Protein AF-0000000073470281 (afdb_homodimer)

Solvent-accessible surface area (backbone atoms only — not comparable to full-atom values): 17652 Å² total; per-residue (Å²): 130,76,74,75,61,78,44,56,31,72,48,72,36,90,49,52,33,36,18,47,31,40,22,52,39,79,65,26,53,35,31,32,40,37,20,23,60,54,25,39,38,30,29,41,46,46,78,63,64,91,74,65,83,62,77,70,44,44,69,46,79,77,50,68,44,82,32,98,43,34,35,39,25,57,23,59,38,52,75,24,24,74,82,46,92,76,28,30,44,35,35,39,34,26,18,69,81,14,36,28,31,40,36,36,31,45,86,66,88,52,69,48,77,41,80,71,46,76,51,98,36,52,48,38,22,36,23,30,53,16,67,73,40,46,26,42,33,37,11,20,70,81,21,34,31,45,19,37,18,63,68,55,98,54,91,59,73,39,43,45,33,35,37,35,23,62,90,54,68,72,75,81,123,129,75,74,75,61,77,45,56,31,73,47,73,35,91,48,52,35,38,18,46,30,40,22,52,39,80,65,26,54,37,30,33,39,36,20,23,60,54,25,38,38,31,28,41,44,47,76,61,64,86,74,66,82,63,78,69,44,43,70,46,79,76,50,68,45,81,33,95,43,33,38,40,24,58,24,58,39,53,76,24,24,72,81,45,92,76,29,29,44,35,35,38,35,25,20,69,80,14,35,28,31,39,38,35,32,45,86,65,88,53,68,48,79,41,81,71,46,76,51,98,34,51,47,39,22,36,24,31,47,18,68,73,40,47,27,42,33,34,10,19,71,80,22,34,28,45,20,35,18,64,70,58,97,55,90,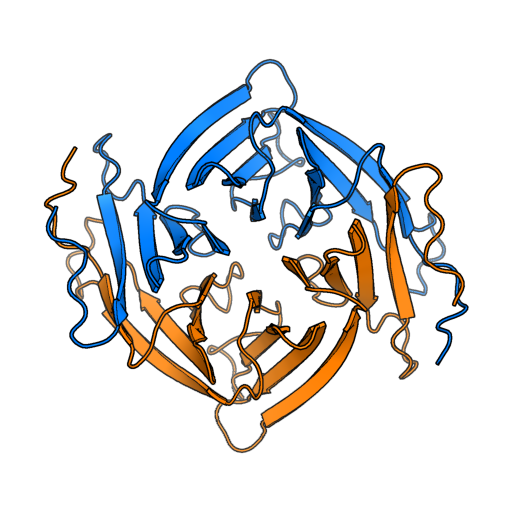58,74,39,45,43,33,34,36,35,23,62,90,54,70,73,77,80,121

InterPro domains:
  IPR001680 WD40 repeat [PF00400] (62-101)
  IPR001680 WD40 repeat [PF00400] (113-143)
  IPR015943 WD40/YVTN repeat-like-containing domain superfamily [G3DSA:2.130.10.10] (7-146)
  IPR036322 WD40-repeat-containing domain superfamily [SSF50978] (14-142)
  IPR037626 Nucleoporin Nup37 [PTHR22806] (6-144)

Sequence (346 aa):
MEVNVAPAVAIKVRSQVQCVEFSPFEWSQGLLAVGLPTSVAVFTVKLKEEGNGSSGDEYEQVWEWHASSQPVSIAWSPSSTLRAAPACLQVAVASADHKVRQISSDLGESNVVQEILSHTDFVNSVTYNGDSGSLVASAGDDLTAQGVGQLLADTDFKVPLNITRNGGSLPPRMEVNVAPAVAIKVRSQVQCVEFSPFEWSQGLLAVGLPTSVAVFTVKLKEEGNGSSGDEYEQVWEWHASSQPVSIAWSPSSTLRAAPACLQVAVASADHKVRQISSDLGESNVVQEILSHTDFVNSVTYNGDSGSLVASAGDDLTAQGVGQLLADTDFKVPLNITRNGGSLPPR

Organism: Scylla paramamosain (NCBI:txid85552)

Nearest PDB structures (foldseek):
  7r5j-assembly1_S0  TM=8.743E-01  e=5.646E-10  Homo sapiens
  7vop-assembly1_N  TM=8.127E-01  e=2.842E-08  Xenopus laevis
  5a9q-assembly1_2  TM=7.853E-01  e=4.125E-06  Homo sapiens
  7peq-assembly1_AK  TM=7.625E-01  e=3.519E-06  Homo sapiens
  6lk8-assembly1_F  TM=5.020E-01  e=1.189E-05  Xenopus laevis

Foldseek 3Di:
DPPPDPDQDDDDDPADWQDKDAAPEPQRHQWMWTWGQFKIWIKRWDDDDPDDPDDGTDMDTQDMGTHPFTFNEKEWALQAHVPDVQGKGWMWTFGQQQWIWIWMDSSDDDIDIGTQDGDPAGWNYWYAPPNHSQKIKTAGPVGKIWIWGPPDPDPDTDTPDIGDPDVDDPPDD/DPPPDPDQDDDDDDADWQDKDAAPEPQRHQWMWTWGQFKIWIKRWDDDDPDDPDDGTDMDTQDMGTHPFTFNEKEWALQAHVPDVQGKGWMWTFGQQQWIWIWMDSSDDDIDIGTQDGDPAGWNYWYADPNHSQKIKTAGPVRKIWIWGPDDPDPDTDTPDIGDPDVDDPPDD

Radius of gyration: 19.12 Å; Cα contacts (8 Å, |Δi|>4): 1022; chains: 2; bounding box: 50×54×49 Å

pLDDT: mean 81.05, std 17.49, range [28.86, 97.5]

Structure (mmCIF, N/CA/C/O backbone):
data_AF-0000000073470281-model_v1
#
loop_
_entity.id
_entity.type
_entity.pdbx_description
1 polymer 'Uncharacterized protein'
#
loop_
_atom_site.group_PDB
_atom_site.id
_atom_site.type_symbol
_atom_site.label_atom_id
_atom_site.label_alt_id
_atom_site.label_comp_id
_atom_site.label_asym_id
_atom_site.label_entity_id
_atom_site.label_seq_id
_atom_site.pdbx_PDB_ins_code
_atom_site.Cartn_x
_atom_site.Cartn_y
_atom_site.Cartn_z
_atom_site.occupancy
_atom_site.B_iso_or_equiv
_atom_site.auth_seq_id
_atom_site.auth_comp_id
_atom_site.auth_asym_id
_atom_site.auth_atom_id
_atom_site.pdbx_PDB_model_num
ATOM 1 N N . MET A 1 1 ? -24.609 11.906 0.125 1 28.95 1 MET A N 1
ATOM 2 C CA . MET A 1 1 ? -24.703 12.422 1.487 1 28.95 1 MET A CA 1
ATOM 3 C C . MET A 1 1 ? -23.531 13.328 1.817 1 28.95 1 MET A C 1
ATOM 5 O O . MET A 1 1 ? -22.375 12.984 1.55 1 28.95 1 MET A O 1
ATOM 9 N N . GLU A 1 2 ? -23.703 14.531 1.891 1 35.94 2 GLU A N 1
ATOM 10 C CA . GLU A 1 2 ? -22.766 15.617 2.145 1 35.94 2 GLU A CA 1
ATOM 11 C C . GLU A 1 2 ? -21.984 15.383 3.439 1 35.94 2 GLU A C 1
ATOM 13 O O . GLU A 1 2 ? -22.594 15.25 4.512 1 35.94 2 GLU A O 1
ATOM 18 N N . VAL A 1 3 ? -21.109 14.484 3.533 1 40.25 3 VAL A N 1
ATOM 19 C CA . VAL A 1 3 ? -20.438 14.367 4.828 1 40.25 3 VAL A CA 1
ATOM 20 C C . VAL A 1 3 ? -19.969 15.75 5.285 1 40.25 3 VAL A C 1
ATOM 22 O O . VAL A 1 3 ? -19.047 16.328 4.695 1 40.25 3 VAL A O 1
ATOM 25 N N . ASN A 1 4 ? -20.906 16.641 5.562 1 43.53 4 ASN A N 1
ATOM 26 C CA . ASN A 1 4 ? -20.734 18 6.098 1 43.53 4 ASN A CA 1
ATOM 27 C C . ASN A 1 4 ? -19.812 18 7.309 1 43.53 4 ASN A C 1
ATOM 29 O O . ASN A 1 4 ? -19.781 18.969 8.07 1 43.53 4 ASN A O 1
ATOM 33 N N . VAL A 1 5 ? -19.453 16.969 7.879 1 51.22 5 VAL A N 1
ATOM 34 C CA . VAL A 1 5 ? -18.719 17.094 9.141 1 51.22 5 VAL A CA 1
ATOM 35 C C . VAL A 1 5 ? -17.25 17.375 8.867 1 51.22 5 VAL A C 1
ATOM 37 O O . VAL A 1 5 ? -16.656 16.781 7.961 1 51.22 5 VAL A O 1
ATOM 40 N N . ALA A 1 6 ? -16.781 18.578 9.312 1 59.16 6 ALA A N 1
ATOM 41 C CA . ALA A 1 6 ? -15.359 18.906 9.258 1 59.16 6 ALA A CA 1
ATOM 42 C C . ALA A 1 6 ? -14.5 17.688 9.562 1 59.16 6 ALA A C 1
ATOM 44 O O . ALA A 1 6 ? -14.828 16.891 10.453 1 59.16 6 ALA A O 1
ATOM 45 N N . PRO A 1 7 ? -13.57 17.469 8.633 1 68.12 7 PRO A N 1
ATOM 46 C CA . PRO A 1 7 ? -12.695 16.328 8.922 1 68.12 7 PRO A CA 1
ATOM 47 C C . PRO A 1 7 ? -11.977 16.453 10.258 1 68.12 7 PRO A C 1
ATOM 49 O O . PRO A 1 7 ? -11.742 17.578 10.727 1 68.12 7 PRO A O 1
ATOM 52 N N . ALA A 1 8 ? -11.773 15.414 10.891 1 71.44 8 ALA A N 1
ATOM 53 C CA . ALA A 1 8 ? -11.055 15.43 12.156 1 71.44 8 ALA A CA 1
ATOM 54 C C . ALA A 1 8 ? -9.633 15.961 11.977 1 71.44 8 ALA A C 1
ATOM 56 O O . ALA A 1 8 ? -9.133 16.719 12.812 1 71.44 8 ALA A O 1
ATOM 57 N N . VAL A 1 9 ? -8.992 15.625 10.938 1 79.38 9 VAL A N 1
ATOM 58 C CA . VAL A 1 9 ? -7.645 16.078 10.617 1 79.38 9 VAL A CA 1
ATOM 59 C C . VAL A 1 9 ? -7.598 16.578 9.172 1 79.38 9 VAL A C 1
ATOM 61 O O . VAL A 1 9 ? -7.98 15.852 8.25 1 79.38 9 VAL A O 1
ATOM 64 N N . ALA A 1 10 ? -7.199 17.781 9.086 1 84.06 10 ALA A N 1
ATOM 65 C CA . ALA A 1 10 ? -7.02 18.375 7.77 1 84.06 10 ALA A CA 1
ATOM 66 C C . ALA A 1 10 ? -5.562 18.781 7.543 1 84.06 10 ALA A C 1
ATOM 68 O O . ALA A 1 10 ? -5.102 19.797 8.062 1 84.06 10 ALA A O 1
ATOM 69 N N . ILE A 1 11 ? -4.891 18.031 6.785 1 87.56 11 ILE A N 1
ATOM 70 C CA . ILE A 1 11 ? -3.486 18.297 6.492 1 87.56 11 ILE A CA 1
ATOM 71 C C . ILE A 1 11 ? -3.381 19.172 5.242 1 87.56 11 ILE A C 1
ATOM 73 O O . ILE A 1 11 ? -3.984 18.859 4.211 1 87.56 11 ILE A O 1
ATOM 77 N N . LYS A 1 12 ? -2.631 20.219 5.355 1 87.44 12 LYS A N 1
ATOM 78 C CA . LYS A 1 12 ? -2.389 21.109 4.227 1 87.44 12 LYS A CA 1
ATOM 79 C C . LYS A 1 12 ? -0.973 20.938 3.684 1 87.44 12 LYS A C 1
ATOM 81 O O . LYS A 1 12 ? -0.001 21 4.438 1 87.44 12 LYS A O 1
ATOM 86 N N . VAL A 1 13 ? -0.984 20.672 2.381 1 88.88 13 VAL A N 1
ATOM 87 C CA . VAL A 1 13 ? 0.31 20.516 1.726 1 88.88 13 VAL A CA 1
ATOM 88 C C . VAL A 1 13 ? 0.477 21.578 0.649 1 88.88 13 VAL A C 1
ATOM 90 O O . VAL A 1 13 ? -0.492 22.25 0.265 1 88.88 13 VAL A O 1
ATOM 93 N N . ARG A 1 14 ? 1.718 21.812 0.169 1 84.75 14 ARG A N 1
ATOM 94 C CA . ARG A 1 14 ? 2.049 22.922 -0.72 1 84.75 14 ARG A CA 1
ATOM 95 C C . ARG A 1 14 ? 1.732 22.578 -2.17 1 84.75 14 ARG A C 1
ATOM 97 O O . ARG A 1 14 ? 1.652 23.469 -3.023 1 84.75 14 ARG A O 1
ATOM 104 N N . SER A 1 15 ? 1.631 21.297 -2.467 1 87.75 15 SER A N 1
ATOM 105 C CA . SER A 1 15 ? 1.423 20.875 -3.846 1 87.75 15 SER A CA 1
ATOM 106 C C . SER A 1 15 ? 0.38 19.766 -3.932 1 87.75 15 SER A C 1
ATOM 108 O O . SER A 1 15 ? -0.24 19.406 -2.926 1 87.75 15 SER A O 1
ATOM 110 N N . GLN A 1 16 ? 0.03 19.391 -5.211 1 87.75 16 GLN A N 1
ATOM 111 C CA . GLN A 1 16 ? -0.973 18.359 -5.457 1 87.75 16 GLN A CA 1
ATOM 112 C C . GLN A 1 16 ? -0.549 17.031 -4.855 1 87.75 16 GLN A C 1
ATOM 114 O O . GLN A 1 16 ? 0.613 16.625 -4.965 1 87.75 16 GLN A O 1
ATOM 119 N N . VAL A 1 17 ? -1.498 16.375 -4.23 1 92.12 17 VAL A N 1
ATOM 120 C CA . VAL A 1 17 ? -1.248 15.062 -3.639 1 92.12 17 VAL A CA 1
ATOM 121 C C . VAL A 1 17 ? -1.329 13.984 -4.715 1 92.12 17 VAL A C 1
ATOM 123 O O . VAL A 1 17 ? -2.334 13.883 -5.422 1 92.12 17 VAL A O 1
ATOM 126 N N . GLN A 1 18 ? -0.269 13.203 -4.863 1 93.44 18 GLN A N 1
ATOM 127 C CA . GLN A 1 18 ?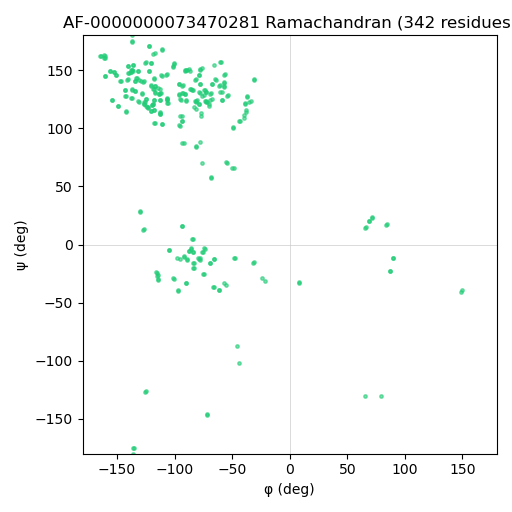 -0.217 12.172 -5.891 1 93.44 18 GLN A CA 1
ATOM 128 C C . GLN A 1 18 ? -0.604 10.812 -5.316 1 93.44 18 GLN A C 1
ATOM 130 O O . GLN A 1 18 ? -1.285 10.023 -5.973 1 93.44 18 GLN A O 1
ATOM 135 N N . CYS A 1 19 ? -0.199 10.516 -4.172 1 94.94 19 CYS A N 1
ATOM 136 C CA . CYS A 1 19 ? -0.486 9.258 -3.48 1 94.94 19 CYS A CA 1
ATOM 137 C C . CYS A 1 19 ? -0.248 9.398 -1.981 1 94.94 19 CYS A C 1
ATOM 139 O O . CYS A 1 19 ? 0.382 10.359 -1.536 1 94.94 19 CYS A O 1
ATOM 141 N N . VAL A 1 20 ? -0.829 8.5 -1.162 1 95.06 20 VAL A N 1
ATOM 142 C CA . VAL A 1 20 ? -0.676 8.508 0.289 1 95.06 20 VAL A CA 1
ATOM 143 C C . VAL A 1 20 ? -0.486 7.078 0.797 1 95.06 20 VAL A C 1
ATOM 145 O O . VAL A 1 20 ? -0.984 6.129 0.191 1 95.06 20 VAL A O 1
ATOM 148 N N . GLU A 1 21 ? 0.248 6.945 1.838 1 96 21 GLU A N 1
ATOM 149 C CA . GLU A 1 21 ? 0.455 5.641 2.465 1 96 21 GLU A CA 1
ATOM 150 C C . GLU A 1 21 ? 0.674 5.781 3.969 1 96 21 GLU A C 1
ATOM 152 O O . GLU A 1 21 ? 1.616 6.445 4.406 1 96 21 GLU A O 1
ATOM 157 N N . PHE A 1 22 ? -0.229 5.148 4.754 1 94.5 22 PHE A N 1
ATOM 158 C CA . PHE A 1 22 ? -0.011 5.02 6.188 1 94.5 22 PHE A CA 1
ATOM 159 C C . PHE A 1 22 ? 0.914 3.848 6.492 1 94.5 22 PHE A C 1
ATOM 161 O O . PHE A 1 22 ? 0.811 2.791 5.867 1 94.5 22 PHE A O 1
ATOM 168 N N . SER A 1 23 ? 1.745 4.07 7.453 1 94.12 23 SER A N 1
ATOM 169 C CA . SER A 1 23 ? 2.531 2.922 7.887 1 94.12 23 SER A CA 1
ATOM 170 C C . SER A 1 23 ? 1.655 1.885 8.578 1 94.12 23 SER A C 1
ATOM 172 O O . SER A 1 23 ? 0.894 2.217 9.492 1 94.12 23 SER A O 1
ATOM 174 N N . PRO A 1 24 ? 1.745 0.644 8.195 1 90.75 24 PRO A N 1
ATOM 175 C CA . PRO A 1 24 ? 0.934 -0.406 8.812 1 90.75 24 PRO A CA 1
ATOM 176 C C . PRO A 1 24 ? 1.598 -1.015 10.047 1 90.75 24 PRO A C 1
ATOM 178 O O . PRO A 1 24 ? 0.997 -1.853 10.727 1 90.75 24 PRO A O 1
ATOM 181 N N . PHE A 1 25 ? 2.738 -0.636 10.289 1 88.56 25 PHE A N 1
ATOM 182 C CA . PHE A 1 25 ? 3.512 -1.319 11.32 1 88.56 25 PHE A CA 1
ATOM 183 C C . PHE A 1 25 ? 3.281 -0.681 12.68 1 88.56 25 PHE A C 1
ATOM 185 O O . PHE A 1 25 ? 3.141 0.539 12.789 1 88.56 25 PHE A O 1
ATOM 192 N N . GLU A 1 26 ? 3.379 -1.488 13.695 1 82.62 26 GLU A N 1
ATOM 193 C CA . GLU A 1 26 ? 3.094 -1.064 15.062 1 82.62 26 GLU A CA 1
ATOM 194 C C . GLU A 1 26 ? 4.105 -0.029 15.539 1 82.62 26 GLU A C 1
ATOM 196 O O . GLU A 1 26 ? 3.744 0.934 16.219 1 82.62 26 GLU A O 1
ATOM 201 N N . TRP A 1 27 ? 5.281 -0.166 15.172 1 85.88 27 TRP A N 1
ATOM 202 C CA . TRP A 1 27 ? 6.336 0.698 15.695 1 85.88 27 TRP A CA 1
ATOM 203 C C . TRP A 1 27 ? 6.438 1.984 14.883 1 85.88 27 TRP A C 1
ATOM 205 O O . TRP A 1 27 ? 7.254 2.857 15.188 1 85.88 27 TRP A O 1
ATOM 215 N N . SER A 1 28 ? 5.695 2.117 13.875 1 88.88 28 SER A N 1
ATOM 216 C CA . SER A 1 28 ? 5.641 3.35 13.094 1 88.88 28 SER A CA 1
ATOM 217 C C . SER A 1 28 ? 4.199 3.809 12.891 1 88.88 28 SER A C 1
ATOM 219 O O . SER A 1 28 ? 3.891 4.465 11.891 1 88.88 28 SER A O 1
ATOM 221 N N . GLN A 1 29 ? 3.426 3.418 13.875 1 84.56 29 GLN A N 1
ATOM 222 C CA . GLN A 1 29 ? 2.018 3.789 13.789 1 84.56 29 GLN A CA 1
ATOM 223 C C . GLN A 1 29 ? 1.854 5.305 13.68 1 84.56 29 GLN A C 1
ATOM 225 O O . GLN A 1 29 ? 2.559 6.059 14.352 1 84.56 29 GLN A O 1
ATOM 230 N N . GLY A 1 30 ? 0.905 5.695 12.828 1 87.62 30 GLY A N 1
ATOM 231 C CA . GLY A 1 30 ? 0.594 7.113 12.711 1 87.62 30 GLY A CA 1
ATOM 232 C C . GLY A 1 30 ? 1.428 7.824 11.664 1 87.62 30 GLY A C 1
ATOM 233 O O . GLY A 1 30 ? 1.201 9 11.375 1 87.62 30 GLY A O 1
ATOM 234 N N . LEU A 1 31 ? 2.453 7.137 11.188 1 93.56 31 LEU A N 1
ATOM 235 C CA . LEU A 1 31 ? 3.24 7.738 10.125 1 93.56 31 LEU A CA 1
ATOM 236 C C . LEU A 1 31 ? 2.48 7.703 8.797 1 93.56 31 LEU A C 1
ATOM 238 O O . LEU A 1 31 ? 1.915 6.672 8.43 1 93.56 31 LEU A O 1
ATOM 242 N N . LEU A 1 32 ? 2.457 8.789 8.133 1 94.81 32 LEU A N 1
ATOM 243 C CA . LEU A 1 32 ? 1.807 8.969 6.836 1 94.81 32 LEU A CA 1
ATOM 244 C C . LEU A 1 32 ? 2.779 9.539 5.812 1 94.81 32 LEU A C 1
ATOM 246 O O . LEU A 1 32 ? 3.391 10.586 6.051 1 94.81 32 LEU A O 1
ATOM 250 N N . ALA A 1 33 ? 2.977 8.828 4.762 1 96.81 33 ALA A N 1
ATOM 251 C CA . ALA A 1 33 ? 3.762 9.344 3.641 1 96.81 33 ALA A CA 1
ATOM 252 C C . ALA A 1 33 ? 2.855 9.93 2.561 1 96.81 33 ALA A C 1
ATOM 254 O O . ALA A 1 33 ? 1.885 9.289 2.143 1 96.81 33 ALA A O 1
ATOM 255 N N . VAL A 1 34 ? 3.137 11.102 2.158 1 96.25 34 VAL A N 1
ATOM 256 C CA . VAL A 1 34 ? 2.379 11.797 1.123 1 96.25 34 VAL A CA 1
ATOM 257 C C . VAL A 1 34 ? 3.281 12.086 -0.075 1 96.25 34 VAL A C 1
ATOM 259 O O . VAL A 1 34 ? 4.281 12.797 0.049 1 96.25 34 VAL A O 1
ATOM 262 N N . GLY A 1 35 ? 2.92 11.461 -1.175 1 96.44 35 GLY A N 1
ATOM 263 C CA . GLY A 1 35 ? 3.639 11.742 -2.408 1 96.44 35 GLY A CA 1
ATOM 264 C C . GLY A 1 35 ? 3.209 13.039 -3.066 1 96.44 35 GLY A C 1
ATOM 265 O O . GLY A 1 35 ? 2.037 13.211 -3.406 1 96.44 35 GLY A O 1
ATOM 266 N N . LEU A 1 36 ? 4.129 13.891 -3.215 1 95 36 LEU A N 1
ATOM 267 C CA . LEU A 1 36 ? 3.949 15.156 -3.924 1 95 36 LEU A CA 1
ATOM 268 C C . LEU A 1 36 ? 4.723 15.156 -5.238 1 95 36 LEU A C 1
ATOM 270 O O . LEU A 1 36 ? 5.492 14.227 -5.512 1 95 36 LEU A O 1
ATOM 274 N N . PRO A 1 37 ? 4.445 16.125 -6.094 1 93.69 37 PRO A N 1
ATOM 275 C CA . PRO A 1 37 ? 5.086 16.109 -7.41 1 93.69 37 PRO A CA 1
ATOM 276 C C . PRO A 1 37 ? 6.609 16.062 -7.328 1 93.69 37 PRO A C 1
ATOM 278 O O . PRO A 1 37 ? 7.262 15.414 -8.148 1 93.69 37 PRO A O 1
ATOM 281 N N . THR A 1 38 ? 7.176 16.734 -6.289 1 94.44 38 THR A N 1
ATOM 282 C CA . THR A 1 38 ? 8.633 16.828 -6.254 1 94.44 38 THR A CA 1
ATOM 283 C C . THR A 1 38 ? 9.18 16.344 -4.922 1 94.44 38 THR A C 1
ATOM 285 O O . THR A 1 38 ? 10.344 16.594 -4.59 1 94.44 38 THR A O 1
ATOM 288 N N . SER A 1 39 ? 8.391 15.688 -4.133 1 96.06 39 SER A N 1
ATOM 289 C CA . SER A 1 39 ? 8.875 15.258 -2.826 1 96.06 39 SER A CA 1
ATOM 290 C C . SER A 1 39 ? 7.965 14.203 -2.209 1 96.06 39 SER A C 1
ATOM 292 O O . SER A 1 39 ? 6.867 13.953 -2.715 1 96.06 39 SER A O 1
ATOM 294 N N . VAL A 1 40 ? 8.445 13.57 -1.316 1 96.94 40 VAL A N 1
ATOM 295 C CA . VAL A 1 40 ? 7.68 12.727 -0.403 1 96.94 40 VAL A CA 1
ATOM 296 C C . VAL A 1 40 ? 7.719 13.32 1.003 1 96.94 40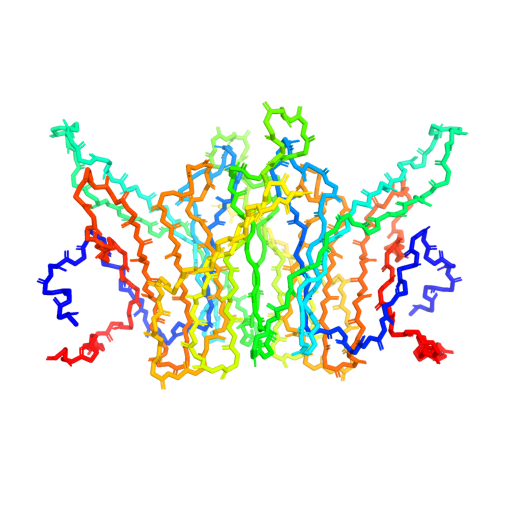 VAL A C 1
ATOM 298 O O . VAL A 1 40 ? 8.773 13.336 1.648 1 96.94 40 VAL A O 1
ATOM 301 N N . ALA A 1 41 ? 6.59 13.781 1.445 1 96.88 41 ALA A N 1
ATOM 302 C CA . ALA A 1 41 ? 6.477 14.359 2.781 1 96.88 41 ALA A CA 1
ATOM 303 C C . ALA A 1 41 ? 5.969 13.32 3.785 1 96.88 41 ALA A C 1
ATOM 305 O O . ALA A 1 41 ? 5.074 12.531 3.477 1 96.88 41 ALA A O 1
ATOM 306 N N . VAL A 1 42 ? 6.551 13.32 4.941 1 96.69 42 VAL A N 1
ATOM 307 C CA . VAL A 1 42 ? 6.18 12.375 5.988 1 96.69 42 VAL A CA 1
ATOM 308 C C . VAL A 1 42 ? 5.543 13.125 7.156 1 96.69 42 VAL A C 1
ATOM 310 O O . VAL A 1 42 ? 6.102 14.109 7.648 1 96.69 42 VAL A O 1
ATOM 313 N N . PHE A 1 43 ? 4.391 12.625 7.543 1 95.44 43 PHE A N 1
ATOM 314 C CA . PHE A 1 43 ? 3.658 13.219 8.656 1 95.44 43 PHE A CA 1
ATOM 315 C C . PHE A 1 43 ? 3.42 12.195 9.758 1 95.44 43 PHE A C 1
ATOM 317 O O . PHE A 1 43 ? 3.338 10.992 9.492 1 95.44 43 PHE A O 1
ATOM 324 N N . THR A 1 44 ? 3.355 12.609 10.992 1 92.75 44 THR A N 1
ATOM 325 C CA . THR A 1 44 ? 2.713 11.867 12.07 1 92.75 44 THR A CA 1
ATOM 326 C C . THR A 1 44 ? 1.269 12.32 12.258 1 92.75 44 THR A C 1
ATOM 328 O O . THR A 1 44 ? 0.989 13.523 12.273 1 92.75 44 THR A O 1
ATOM 331 N N . VAL A 1 45 ? 0.388 11.367 12.188 1 89.44 45 VAL A N 1
ATOM 332 C CA . VAL A 1 45 ? -1.03 11.672 12.336 1 89.44 45 VAL A CA 1
ATOM 333 C C . VAL A 1 45 ? -1.59 10.961 13.562 1 89.44 45 VAL A C 1
ATOM 335 O O . VAL A 1 45 ? -1.403 9.75 13.719 1 89.44 45 VAL A O 1
ATOM 338 N N . LYS A 1 46 ? -2.158 11.633 14.43 1 82 46 LYS A N 1
ATOM 339 C CA . LYS A 1 46 ? -2.854 11.094 15.594 1 82 46 LYS A CA 1
ATOM 340 C C . LYS A 1 46 ? -4.359 11.312 15.477 1 82 46 LYS A C 1
ATOM 342 O O . LYS A 1 46 ? -4.832 12.445 15.461 1 82 46 LYS A O 1
ATOM 347 N N . LEU A 1 47 ? -5.023 10.219 15.148 1 74.56 47 LEU A N 1
ATOM 348 C CA . LEU A 1 47 ? -6.477 10.289 15.055 1 74.56 47 LEU A CA 1
ATOM 349 C C . LEU A 1 47 ? -7.129 9.883 16.375 1 74.56 47 LEU A C 1
ATOM 351 O O . LEU A 1 47 ? -6.754 8.867 16.953 1 74.56 47 LEU A O 1
ATOM 355 N N . LYS A 1 48 ? -7.613 10.75 17.047 1 61.69 48 LYS A N 1
ATOM 356 C CA . LYS A 1 48 ? -8.203 10.469 18.359 1 61.69 48 LYS A CA 1
ATOM 357 C C . LYS A 1 48 ? -9.5 9.672 18.219 1 61.69 48 LYS A C 1
ATOM 359 O O . LYS A 1 48 ? -10.281 9.906 17.297 1 61.69 48 LYS A O 1
ATOM 364 N N . GLU A 1 49 ? -9.57 8.484 18.766 1 54.94 49 GLU A N 1
ATOM 365 C CA . GLU A 1 49 ? -10.844 7.789 18.922 1 54.94 49 GLU A CA 1
ATOM 366 C C . GLU A 1 49 ? -11.82 8.594 19.766 1 54.94 49 GLU A C 1
ATOM 368 O O . GLU A 1 49 ? -11.406 9.336 20.656 1 54.94 49 GLU A O 1
ATOM 373 N N . GLU A 1 50 ? -13.047 8.773 19.328 1 48.56 50 GLU A N 1
ATOM 374 C CA . GLU A 1 50 ? -14.125 9.367 20.109 1 48.56 50 GLU A CA 1
ATOM 375 C C . GLU A 1 50 ? -14.164 8.82 21.531 1 48.56 50 GLU A C 1
ATOM 377 O O . GLU A 1 50 ? -14.055 7.609 21.734 1 48.56 50 GLU A O 1
ATOM 382 N N . GLY A 1 51 ? -13.742 9.586 22.594 1 49.69 51 GLY A N 1
ATOM 383 C CA . GLY A 1 51 ? -13.961 9.453 24.031 1 49.69 51 GLY A CA 1
ATOM 384 C C . GLY A 1 51 ? -12.797 9.977 24.859 1 49.69 51 GLY A C 1
ATOM 385 O O . GLY A 1 51 ? -12.883 10.031 26.094 1 49.69 51 GLY A O 1
ATOM 386 N N . ASN A 1 52 ? -11.688 9.656 24.344 1 49.09 52 ASN A N 1
ATOM 387 C CA . ASN A 1 52 ? -10.719 10.047 25.359 1 49.09 52 ASN A CA 1
ATOM 388 C C . ASN A 1 52 ? -10.391 11.531 25.297 1 49.09 52 ASN A C 1
ATOM 390 O O . ASN A 1 52 ? -10.055 12.047 24.234 1 49.09 52 ASN A O 1
ATOM 394 N N . GLY A 1 53 ? -11.242 12.359 25.938 1 45.09 53 GLY A N 1
ATOM 395 C CA . GLY A 1 53 ? -11.148 13.758 26.328 1 45.09 53 GLY A CA 1
ATOM 396 C C . GLY A 1 53 ? -9.93 14.461 25.781 1 45.09 53 GLY A C 1
ATOM 397 O O . GLY A 1 53 ? -9.711 15.641 26.047 1 45.09 53 GLY A O 1
ATOM 398 N N . SER A 1 54 ? -8.938 13.758 25.656 1 50.03 54 SER A N 1
ATOM 399 C CA . SER A 1 54 ? -7.723 14.562 25.547 1 50.03 54 SER A CA 1
ATOM 400 C C . SER A 1 54 ? -7.656 15.273 24.188 1 50.03 54 SER A C 1
ATOM 402 O O . SER A 1 54 ? -8.484 15.023 23.312 1 50.03 54 SER A O 1
ATOM 404 N N . SER A 1 55 ? -6.316 15.461 23.609 1 53.28 55 SER A N 1
ATOM 405 C CA . SER A 1 55 ? -5.789 16.406 22.625 1 53.28 55 SER A CA 1
ATOM 406 C C . SER A 1 55 ? -6.301 16.078 21.219 1 53.28 55 SER A C 1
ATOM 408 O O . SER A 1 55 ? -6.621 14.922 20.922 1 53.28 55 SER A O 1
ATOM 410 N N . GLY A 1 56 ? -6.992 17.047 20.531 1 59.28 56 GLY A N 1
ATOM 411 C CA . GLY A 1 56 ? -7.539 17.141 19.188 1 59.28 56 GLY A CA 1
ATOM 412 C C . GLY A 1 56 ? -6.738 16.359 18.172 1 59.28 56 GLY A C 1
ATOM 413 O O . GLY A 1 56 ? -5.613 15.93 18.438 1 59.28 56 GLY A O 1
ATOM 414 N N . ASP A 1 57 ? -7.379 15.766 17.25 1 67.19 57 ASP A N 1
ATOM 415 C CA . ASP A 1 57 ? -6.699 15.242 16.062 1 67.19 57 ASP A CA 1
ATOM 416 C C . ASP A 1 57 ? -5.586 16.188 15.609 1 67.19 57 ASP A C 1
ATOM 418 O O . ASP A 1 57 ? -5.773 17.406 15.586 1 67.19 57 ASP A O 1
ATOM 422 N N . GLU A 1 58 ? -4.414 15.625 15.742 1 83.56 58 GLU A N 1
ATOM 423 C CA . GLU A 1 58 ? -3.268 16.438 15.359 1 83.56 58 GLU A CA 1
ATOM 424 C C . GLU A 1 58 ? -2.402 15.727 14.32 1 83.56 58 GLU A C 1
ATOM 426 O O . GLU A 1 58 ? -2.529 14.516 14.133 1 83.56 58 GLU A O 1
ATOM 431 N N . TYR A 1 59 ? -1.704 16.562 13.633 1 89.94 59 TYR A N 1
ATOM 432 C CA . TYR A 1 59 ? -0.689 16.062 12.711 1 89.94 59 TYR A CA 1
ATOM 433 C C . TYR A 1 59 ? 0.558 16.938 12.742 1 89.94 59 TYR A C 1
ATOM 435 O O . TYR A 1 59 ? 0.493 18.109 13.133 1 89.94 59 TYR A O 1
ATOM 443 N N . GLU A 1 60 ? 1.698 16.375 12.414 1 93.06 60 GLU A N 1
ATOM 444 C CA . GLU A 1 60 ? 2.98 17.062 12.32 1 93.06 60 GLU A CA 1
ATOM 445 C C . GLU A 1 60 ? 3.824 16.516 11.172 1 93.06 60 GLU A C 1
ATOM 447 O O . GLU A 1 60 ? 3.91 15.297 10.992 1 93.06 60 GLU A O 1
ATOM 452 N N . GLN A 1 61 ? 4.371 17.469 10.383 1 94.56 61 GLN A N 1
ATOM 453 C CA . GLN A 1 61 ? 5.316 17.016 9.375 1 94.56 61 GLN A CA 1
ATOM 454 C C . GLN A 1 61 ? 6.684 16.719 9.984 1 94.56 61 GLN A C 1
ATOM 456 O O . GLN A 1 61 ? 7.281 17.594 10.617 1 94.56 61 GLN A O 1
ATOM 461 N N . VAL A 1 62 ? 7.273 15.602 9.734 1 94.38 62 VAL A N 1
ATOM 462 C CA . VAL A 1 62 ? 8.477 15.211 10.453 1 94.38 62 VAL A CA 1
ATOM 463 C C . VAL A 1 62 ? 9.656 15.141 9.484 1 94.38 62 VAL A C 1
ATOM 465 O O . VAL A 1 62 ? 10.812 15.242 9.891 1 94.38 62 VAL A O 1
ATOM 468 N N . TRP A 1 63 ? 9.352 14.938 8.211 1 94.88 63 TRP A N 1
ATOM 469 C CA . TRP A 1 63 ? 10.43 14.773 7.246 1 94.88 63 TRP A CA 1
ATOM 470 C C . TRP A 1 63 ? 9.93 15.016 5.824 1 94.88 63 TRP A C 1
ATOM 472 O O . TRP A 1 63 ? 8.719 15.008 5.578 1 94.88 63 TRP A O 1
ATOM 482 N N . GLU A 1 64 ? 10.805 15.234 4.957 1 95.62 64 GLU A N 1
ATOM 483 C CA . GLU A 1 64 ? 10.492 15.336 3.537 1 95.62 64 GLU A CA 1
ATOM 484 C C . GLU A 1 64 ? 11.703 14.984 2.674 1 95.62 64 GLU A C 1
ATOM 486 O O . GLU A 1 64 ? 12.781 15.539 2.863 1 95.62 64 GLU A O 1
ATOM 491 N N . TRP A 1 65 ? 11.539 14.023 1.786 1 95.38 65 TRP A N 1
ATOM 492 C CA . TRP A 1 65 ? 12.547 13.719 0.78 1 95.38 65 TRP A CA 1
ATOM 493 C C . TRP A 1 65 ? 12.273 14.469 -0.516 1 95.38 65 TRP A C 1
ATOM 495 O O . TRP A 1 65 ? 11.125 14.547 -0.966 1 95.38 65 TRP A O 1
ATOM 505 N N . HIS A 1 66 ? 13.305 14.969 -1.012 1 93.5 66 HIS A N 1
ATOM 506 C CA . HIS A 1 66 ? 13.172 15.445 -2.383 1 93.5 66 HIS A CA 1
ATOM 507 C C . HIS A 1 66 ? 13.141 14.289 -3.371 1 93.5 66 HIS A C 1
ATOM 509 O O . HIS A 1 66 ? 13.898 13.328 -3.229 1 93.5 66 HIS A O 1
ATOM 515 N N . ALA A 1 67 ? 12.156 14.305 -4.215 1 91.44 67 ALA A N 1
ATOM 516 C CA . ALA A 1 67 ? 12.031 13.289 -5.258 1 91.44 67 ALA A CA 1
ATOM 517 C C . ALA A 1 67 ? 12.234 13.898 -6.641 1 91.44 67 ALA A C 1
ATOM 519 O O . ALA A 1 67 ? 11.625 14.914 -6.977 1 91.44 67 ALA A O 1
ATOM 520 N N . SER A 1 68 ? 13.078 13.32 -7.469 1 89.62 68 SER A N 1
ATOM 521 C CA . SER A 1 68 ? 13.375 13.836 -8.805 1 89.62 68 SER A CA 1
ATOM 522 C C . SER A 1 68 ? 12.227 13.555 -9.766 1 89.62 68 SER A C 1
ATOM 524 O O . SER A 1 68 ? 12.133 14.188 -10.82 1 89.62 68 SER A O 1
ATOM 526 N N . SER A 1 69 ? 11.516 12.617 -9.508 1 95 69 SER A N 1
ATOM 527 C CA . SER A 1 69 ? 10.359 12.234 -10.312 1 95 69 SER A CA 1
ATOM 528 C C . SER A 1 69 ? 9.133 12.008 -9.445 1 95 69 SER A C 1
ATOM 530 O O . SER A 1 69 ? 9.25 11.609 -8.289 1 95 69 SER A O 1
ATOM 532 N N . GLN A 1 70 ? 7.953 12.281 -10.039 1 95.25 70 GLN A N 1
ATOM 533 C CA . GLN A 1 70 ? 6.684 12.219 -9.32 1 95.25 70 GLN A CA 1
ATOM 534 C C . GLN A 1 70 ? 6.441 10.828 -8.75 1 95.25 70 GLN A C 1
ATOM 536 O O . GLN A 1 70 ? 6.473 9.836 -9.484 1 95.25 70 GLN A O 1
ATOM 541 N N . PRO A 1 71 ? 6.211 10.742 -7.434 1 96.12 71 PRO A N 1
ATOM 542 C CA . PRO A 1 71 ? 5.855 9.445 -6.863 1 96.12 71 PRO A CA 1
ATOM 543 C C . PRO A 1 71 ? 4.488 8.945 -7.328 1 96.12 71 PRO A C 1
ATOM 545 O O . PRO A 1 71 ? 3.551 9.742 -7.453 1 96.12 71 PRO A O 1
ATOM 548 N N . VAL A 1 72 ? 4.398 7.684 -7.629 1 94.69 72 VAL A N 1
ATOM 549 C CA . VAL A 1 72 ? 3.127 7.113 -8.062 1 94.69 72 VAL A CA 1
ATOM 550 C C . VAL A 1 72 ? 2.639 6.094 -7.035 1 94.69 72 VAL A C 1
ATOM 552 O O . VAL A 1 72 ? 1.438 5.836 -6.934 1 94.69 72 VAL A O 1
ATOM 555 N N . SER A 1 73 ? 3.498 5.512 -6.328 1 96.06 73 SER A N 1
ATOM 556 C CA . SER A 1 73 ? 3.197 4.559 -5.262 1 96.06 73 SER A CA 1
ATOM 557 C C . SER A 1 73 ? 4.273 4.582 -4.184 1 96.06 73 SER A C 1
ATOM 559 O O . SER A 1 73 ? 5.457 4.773 -4.48 1 96.06 73 SER A O 1
ATOM 561 N N . ILE A 1 74 ? 3.871 4.367 -2.91 1 97.5 74 ILE A N 1
ATOM 562 C CA . ILE A 1 74 ? 4.781 4.379 -1.771 1 97.5 74 ILE A CA 1
ATOM 563 C C . ILE A 1 74 ? 4.496 3.178 -0.87 1 97.5 74 ILE A C 1
ATOM 565 O O . ILE A 1 74 ? 3.338 2.805 -0.673 1 97.5 74 ILE A O 1
ATOM 569 N N . ALA A 1 75 ? 5.465 2.574 -0.357 1 96.25 75 ALA A N 1
ATOM 570 C CA . ALA A 1 75 ? 5.328 1.517 0.641 1 96.25 75 ALA A CA 1
ATOM 571 C C . ALA A 1 75 ? 6.305 1.724 1.796 1 96.25 75 ALA A C 1
ATOM 573 O O . ALA A 1 75 ? 7.496 1.955 1.576 1 96.25 75 ALA A O 1
ATOM 574 N N . TRP A 1 76 ? 5.844 1.635 3.012 1 95.88 76 TRP A N 1
ATOM 575 C CA . TRP A 1 76 ? 6.691 1.762 4.191 1 95.88 76 TRP A CA 1
ATOM 576 C C . TRP A 1 76 ? 7.473 0.476 4.441 1 95.88 76 TRP A C 1
ATOM 578 O O . TRP A 1 76 ? 6.926 -0.623 4.32 1 95.88 76 TRP A O 1
ATOM 588 N N . SER A 1 77 ? 8.68 0.698 4.773 1 93.75 77 SER A N 1
ATOM 589 C CA . SER A 1 77 ? 9.484 -0.424 5.242 1 93.75 77 SER A CA 1
ATOM 590 C C . SER A 1 77 ? 9.164 -0.762 6.695 1 93.75 77 SER A C 1
ATOM 592 O O . SER A 1 77 ? 8.93 0.133 7.512 1 93.75 77 SER A O 1
ATOM 594 N N . PRO A 1 78 ? 9.234 -2.051 7.012 1 90.94 78 PRO A N 1
ATOM 595 C CA . PRO A 1 78 ? 9.016 -2.43 8.406 1 90.94 78 PRO A CA 1
ATOM 596 C C . PRO A 1 78 ? 10.102 -1.91 9.344 1 90.94 78 PRO A C 1
ATOM 598 O O . PRO A 1 78 ? 9.93 -1.928 10.562 1 90.94 78 PRO A O 1
ATOM 601 N N . SER A 1 79 ? 11.133 -1.453 8.812 1 89.25 79 SER A N 1
ATOM 602 C CA . SER A 1 79 ? 12.234 -0.963 9.633 1 89.25 79 SER A CA 1
ATOM 603 C C . SER A 1 79 ? 12 0.476 10.07 1 89.25 79 SER A C 1
ATOM 605 O O . SER A 1 79 ? 12.766 1.018 10.875 1 89.25 79 SER A O 1
ATOM 607 N N . SER A 1 80 ? 10.984 1.07 9.562 1 92.62 80 SER A N 1
ATOM 608 C CA . SER A 1 80 ? 10.742 2.477 9.859 1 92.62 80 SER A CA 1
ATOM 609 C C . SER A 1 80 ? 10.25 2.66 11.297 1 92.62 80 SER A C 1
ATOM 611 O O . SER A 1 80 ? 9.352 1.943 11.75 1 92.62 80 SER A O 1
ATOM 613 N N . THR A 1 81 ? 10.859 3.594 12.008 1 91.62 81 THR A N 1
ATOM 614 C CA . THR A 1 81 ? 10.453 3.883 13.383 1 91.62 81 THR A CA 1
ATOM 615 C C . THR A 1 81 ? 10.945 5.262 13.812 1 91.62 81 THR A C 1
ATOM 617 O O . THR A 1 81 ? 12.016 5.707 13.383 1 91.62 81 THR A O 1
ATOM 620 N N . LEU A 1 82 ? 10.117 5.871 14.594 1 91 82 LEU A N 1
ATOM 621 C CA . LEU A 1 82 ? 10.531 7.113 15.242 1 91 82 LEU A CA 1
ATOM 622 C C . LEU A 1 82 ? 10.836 6.883 16.719 1 91 82 LEU A C 1
ATOM 624 O O . LEU A 1 82 ? 11.258 7.805 17.422 1 91 82 LEU A O 1
ATOM 628 N N . ARG A 1 83 ? 10.586 5.691 17.125 1 86.81 83 ARG A N 1
ATOM 629 C CA . ARG A 1 83 ? 10.664 5.375 18.547 1 86.81 83 ARG A CA 1
ATOM 630 C C . ARG A 1 83 ? 12.078 4.934 18.938 1 86.81 83 ARG A C 1
ATOM 632 O O . ARG A 1 83 ? 12.398 4.832 20.125 1 86.81 83 ARG A O 1
ATOM 639 N N . ALA A 1 84 ? 12.852 4.668 18.062 1 84.19 84 ALA A N 1
ATOM 640 C CA . ALA A 1 84 ? 14.227 4.254 18.328 1 84.19 84 ALA A CA 1
ATOM 641 C C . ALA A 1 84 ? 15.203 5.41 18.109 1 84.19 84 ALA A C 1
ATOM 643 O O . ALA A 1 84 ? 14.852 6.406 17.469 1 84.19 84 ALA A O 1
ATOM 644 N N . ALA A 1 85 ? 16.359 5.238 18.906 1 83.12 85 ALA A N 1
ATOM 645 C CA . ALA A 1 85 ? 17.453 6.176 18.688 1 83.12 85 ALA A CA 1
ATOM 646 C C . ALA A 1 85 ? 18.672 5.469 18.078 1 83.12 85 ALA A C 1
ATOM 648 O O . ALA A 1 85 ? 19.266 4.586 18.703 1 83.12 85 ALA A O 1
ATOM 649 N N . PRO A 1 86 ? 19.109 5.785 16.719 1 84 86 PRO A N 1
ATOM 650 C CA . PRO A 1 86 ? 18.547 6.832 15.867 1 84 86 PRO A CA 1
ATOM 651 C C . PRO A 1 86 ? 17.219 6.422 15.234 1 84 86 PRO A C 1
ATOM 653 O O . PRO A 1 86 ? 16.938 5.227 15.094 1 84 86 PRO A O 1
ATOM 656 N N . ALA A 1 87 ? 16.344 7.406 14.953 1 90.12 87 ALA A N 1
ATOM 657 C CA . ALA A 1 87 ? 15.133 7.148 14.18 1 90.12 87 ALA A CA 1
ATOM 658 C C . ALA A 1 87 ? 15.477 6.625 12.789 1 90.12 87 ALA A C 1
ATOM 660 O O . ALA A 1 87 ? 16.594 6.801 12.305 1 90.12 87 ALA A O 1
ATOM 661 N N . CYS A 1 88 ? 14.562 5.949 12.203 1 93.38 88 CYS A N 1
ATOM 662 C CA . CYS A 1 88 ? 14.75 5.441 10.844 1 93.38 88 CYS A CA 1
ATOM 663 C C . CYS A 1 88 ? 13.461 5.527 10.047 1 93.38 88 CYS A C 1
ATOM 665 O O . CYS A 1 88 ? 12.453 4.906 10.406 1 93.38 88 CYS A O 1
ATOM 667 N N . LEU A 1 89 ? 13.5 6.32 9.07 1 95.62 89 LEU A N 1
ATOM 668 C CA . LEU A 1 89 ? 12.43 6.355 8.086 1 95.62 89 LEU A CA 1
ATOM 669 C C . LEU A 1 89 ? 12.875 5.719 6.773 1 95.62 89 LEU A C 1
ATOM 671 O O . LEU A 1 89 ? 13.914 6.086 6.223 1 95.62 89 LEU A O 1
ATOM 675 N N . GLN A 1 90 ? 12.133 4.805 6.355 1 95 90 GLN A N 1
ATOM 676 C CA . GLN A 1 90 ? 12.461 4.129 5.105 1 95 90 GLN A CA 1
ATOM 677 C C . GLN A 1 90 ? 11.203 3.787 4.316 1 95 90 GLN A C 1
ATOM 679 O O . GLN A 1 90 ? 10.25 3.234 4.867 1 95 90 GLN A O 1
ATOM 684 N N . VAL A 1 91 ? 11.156 4.176 3.043 1 96.25 91 VAL A N 1
ATOM 685 C CA . VAL A 1 91 ? 10.039 3.859 2.158 1 96.25 91 VAL A CA 1
ATOM 686 C C . VAL A 1 91 ? 10.57 3.424 0.794 1 96.25 91 VAL A C 1
ATOM 688 O O . VAL A 1 91 ? 11.68 3.783 0.41 1 96.25 91 VAL A O 1
ATOM 691 N N . ALA A 1 92 ? 9.852 2.584 0.126 1 95.5 92 ALA A N 1
ATOM 692 C CA . ALA A 1 92 ? 10.023 2.34 -1.304 1 95.5 92 ALA A CA 1
ATOM 693 C C . ALA A 1 92 ? 9.086 3.223 -2.125 1 95.5 92 ALA A C 1
ATOM 695 O O . ALA A 1 92 ? 7.891 3.305 -1.837 1 95.5 92 ALA A O 1
ATOM 696 N N . VAL A 1 93 ? 9.617 3.867 -3.078 1 96.69 93 VAL A N 1
ATOM 697 C CA . VAL A 1 93 ? 8.844 4.805 -3.883 1 96.69 93 VAL A CA 1
ATOM 698 C C . VAL A 1 93 ? 8.945 4.43 -5.359 1 96.69 93 VAL A C 1
ATOM 700 O O . VAL A 1 93 ? 10.055 4.328 -5.902 1 96.69 93 VAL A O 1
ATOM 703 N N . ALA A 1 94 ? 7.848 4.129 -5.93 1 95.75 94 ALA A N 1
ATOM 704 C CA . ALA A 1 94 ? 7.777 4.059 -7.387 1 95.75 94 ALA A CA 1
ATOM 705 C C . ALA A 1 94 ? 7.492 5.43 -7.992 1 95.75 94 ALA A C 1
ATOM 707 O O . ALA A 1 94 ? 6.602 6.145 -7.531 1 95.75 94 ALA A O 1
ATOM 708 N N . SER A 1 95 ? 8.211 5.766 -8.984 1 95.94 95 SER A N 1
ATOM 709 C CA . SER A 1 95 ? 8.078 7.102 -9.555 1 95.94 95 SER A CA 1
ATOM 710 C C . SER A 1 95 ? 7.715 7.043 -11.031 1 95.94 95 SER A C 1
ATOM 712 O O . SER A 1 95 ? 7.762 5.973 -11.648 1 95.94 95 SER A O 1
ATOM 714 N N . ALA A 1 96 ? 7.398 8.18 -11.578 1 94.81 96 ALA A N 1
ATOM 715 C CA . ALA A 1 96 ? 6.91 8.297 -12.953 1 94.81 96 ALA A CA 1
ATOM 716 C C . ALA A 1 96 ? 8.016 7.984 -13.953 1 94.81 96 ALA A C 1
ATOM 718 O O . ALA A 1 96 ? 7.746 7.762 -15.133 1 94.81 96 ALA A O 1
ATOM 719 N N . ASP A 1 97 ? 9.25 7.969 -13.555 1 94 97 ASP A N 1
ATOM 720 C CA . ASP A 1 97 ? 10.359 7.625 -14.445 1 94 97 ASP A CA 1
ATOM 721 C C . ASP A 1 97 ? 10.562 6.113 -14.508 1 94 97 ASP A C 1
ATOM 723 O O . ASP A 1 97 ? 11.602 5.645 -14.984 1 94 97 ASP A O 1
ATOM 727 N N . HIS A 1 98 ? 9.766 5.375 -13.922 1 92.94 98 HIS A N 1
ATOM 728 C CA . HIS A 1 98 ? 9.68 3.92 -14.008 1 92.94 98 HIS A CA 1
ATOM 729 C C . HIS A 1 98 ? 10.672 3.25 -13.062 1 92.94 98 HIS A C 1
ATOM 731 O O . HIS A 1 98 ? 11.008 2.076 -13.234 1 92.94 98 HIS A O 1
ATOM 737 N N . LYS A 1 99 ? 11.148 4.016 -12.133 1 92.44 99 LYS A N 1
ATOM 738 C CA . LYS A 1 99 ? 12.102 3.469 -11.172 1 92.44 99 LYS A CA 1
ATOM 739 C C . LYS A 1 99 ? 11.453 3.277 -9.805 1 92.44 99 LYS A C 1
ATOM 741 O O . LYS A 1 99 ? 10.531 4.004 -9.438 1 92.44 99 LYS A O 1
ATOM 746 N N . VAL A 1 100 ? 11.914 2.264 -9.172 1 93.12 100 VAL A N 1
ATOM 747 C CA . VAL A 1 100 ? 11.602 2.086 -7.762 1 93.12 100 VAL A CA 1
ATOM 748 C C . VAL A 1 100 ? 12.844 2.395 -6.918 1 93.12 100 VAL A C 1
ATOM 750 O O . VAL A 1 100 ? 13.906 1.807 -7.129 1 93.12 100 VAL A O 1
ATOM 753 N N . ARG A 1 101 ? 12.719 3.336 -6.02 1 94.31 101 ARG A N 1
ATOM 754 C CA . ARG A 1 101 ? 13.82 3.742 -5.156 1 94.31 101 ARG A CA 1
ATOM 755 C C . ARG A 1 101 ? 13.484 3.498 -3.688 1 94.31 101 ARG A C 1
ATOM 757 O O . ARG A 1 101 ? 12.352 3.742 -3.256 1 94.31 101 ARG A O 1
ATOM 764 N N . GLN A 1 102 ? 14.383 2.947 -3.041 1 93.19 102 GLN A N 1
ATOM 765 C CA . GLN A 1 102 ? 14.32 2.924 -1.583 1 93.19 102 GLN A CA 1
ATOM 766 C C . GLN A 1 102 ? 15.008 4.145 -0.982 1 93.19 102 GLN A C 1
ATOM 768 O O . GLN A 1 102 ? 16.172 4.41 -1.268 1 93.19 102 GLN A O 1
ATOM 773 N N . ILE A 1 103 ? 14.297 4.883 -0.19 1 95 103 ILE A N 1
ATOM 774 C CA . ILE A 1 103 ? 14.844 6.09 0.422 1 95 103 ILE A CA 1
ATOM 775 C C . ILE A 1 103 ? 14.781 5.973 1.943 1 95 103 ILE A C 1
ATOM 777 O O . ILE A 1 103 ? 13.82 5.426 2.488 1 95 103 ILE A O 1
ATOM 781 N N . SER A 1 104 ? 15.836 6.367 2.539 1 93.94 104 SER A N 1
ATOM 782 C CA . SER A 1 104 ? 15.906 6.266 3.992 1 93.94 104 SER A CA 1
ATOM 783 C C . SER A 1 104 ? 16.516 7.523 4.605 1 93.94 104 SER A C 1
ATOM 785 O O . SER A 1 104 ? 17.25 8.25 3.939 1 93.94 104 SER A O 1
ATOM 787 N N . SER A 1 105 ? 16.109 7.805 5.785 1 94.31 105 SER A N 1
ATOM 788 C CA . SER A 1 105 ? 16.625 8.922 6.562 1 94.31 105 SER A CA 1
ATOM 789 C C . SER A 1 105 ? 16.641 8.602 8.055 1 94.31 105 SER A C 1
ATOM 791 O O . SER A 1 105 ? 15.703 7.977 8.562 1 94.31 105 SER A O 1
ATOM 793 N N . ASP A 1 106 ? 17.625 8.992 8.773 1 91.88 106 ASP A N 1
ATOM 794 C CA . ASP A 1 106 ? 17.656 8.93 10.234 1 91.88 106 ASP A CA 1
ATOM 795 C C . ASP A 1 106 ? 17.188 10.25 10.852 1 91.88 106 ASP A C 1
ATOM 797 O O . ASP A 1 106 ? 17.391 10.492 12.039 1 91.88 106 ASP A O 1
ATOM 801 N N . LEU A 1 107 ? 16.531 11.078 10.016 1 89.69 107 LEU A N 1
ATOM 802 C CA . LEU A 1 107 ? 16.047 12.398 10.398 1 89.69 107 LEU A CA 1
ATOM 803 C C . LEU A 1 107 ? 17.203 13.336 10.711 1 89.69 107 LEU A C 1
ATOM 805 O O . LEU A 1 107 ? 17 14.383 11.336 1 89.69 107 LEU A O 1
ATOM 809 N N . GLY A 1 108 ? 18.359 12.914 10.312 1 87.56 108 GLY A N 1
ATOM 810 C CA . GLY A 1 108 ? 19.562 13.734 10.445 1 87.56 108 GLY A CA 1
ATOM 811 C C . GLY A 1 108 ? 20.297 13.922 9.133 1 87.56 108 GLY A C 1
ATOM 812 O O . GLY A 1 108 ? 19.703 14.352 8.141 1 87.56 108 GLY A O 1
ATOM 813 N N . GLU A 1 109 ? 21.531 13.602 9.18 1 85.75 109 GLU A N 1
ATOM 814 C CA . GLU A 1 109 ? 22.375 13.875 8.016 1 85.75 109 GLU A CA 1
ATOM 815 C C . GLU A 1 109 ? 22.422 12.672 7.074 1 85.75 109 GLU A C 1
ATOM 817 O O . GLU A 1 109 ? 22.844 12.789 5.926 1 85.75 109 GLU A O 1
ATOM 822 N N . SER A 1 110 ? 21.953 11.633 7.508 1 87.38 110 SER A N 1
ATOM 823 C CA . SER A 1 110 ? 22.047 10.422 6.695 1 87.38 110 SER A CA 1
ATOM 824 C C . SER A 1 110 ? 20.781 10.195 5.875 1 87.38 110 SER A C 1
ATOM 826 O O . SER A 1 110 ? 19.719 9.891 6.43 1 87.38 110 SER A O 1
ATOM 828 N N . ASN A 1 111 ? 20.891 10.516 4.645 1 88.69 111 ASN A N 1
ATOM 829 C CA . ASN A 1 111 ? 19.828 10.258 3.676 1 88.69 111 ASN A CA 1
ATOM 830 C C . ASN A 1 111 ? 20.328 9.414 2.508 1 88.69 111 ASN A C 1
ATOM 832 O O . ASN A 1 111 ? 21.266 9.805 1.81 1 88.69 111 ASN A O 1
ATOM 836 N N . VAL A 1 112 ? 19.766 8.273 2.355 1 91 112 VAL A N 1
ATOM 837 C CA . VAL A 1 112 ? 20.219 7.34 1.33 1 91 112 VAL A CA 1
ATOM 838 C C . VAL A 1 112 ? 19.109 7.098 0.316 1 91 112 VAL A C 1
ATOM 840 O O . VAL A 1 112 ? 17.953 6.91 0.692 1 91 112 VAL A O 1
ATOM 843 N N . VAL A 1 113 ? 19.375 7.191 -0.902 1 92.06 113 VAL A N 1
ATOM 844 C CA . VAL A 1 113 ? 18.484 6.84 -2.004 1 92.06 113 VAL A CA 1
ATOM 845 C C . VAL A 1 113 ? 19.125 5.738 -2.852 1 92.06 113 VAL A C 1
ATOM 847 O O . VAL A 1 113 ? 20.234 5.895 -3.346 1 92.06 113 VAL A O 1
ATOM 850 N N . GLN A 1 114 ? 18.5 4.66 -2.943 1 90.31 114 GLN A N 1
ATOM 851 C CA . GLN A 1 114 ? 18.984 3.529 -3.727 1 90.31 114 GLN A CA 1
ATOM 852 C C . GLN A 1 114 ? 17.938 3.078 -4.742 1 90.31 114 GLN A C 1
ATOM 854 O O . GLN A 1 114 ? 16.781 2.801 -4.383 1 90.31 114 GLN A O 1
ATOM 859 N N . GLU A 1 115 ? 18.281 3.012 -5.973 1 90.38 115 GLU A N 1
ATOM 860 C CA . GLU A 1 115 ? 17.422 2.398 -6.977 1 90.38 115 GLU A CA 1
ATOM 861 C C . GLU A 1 115 ? 17.391 0.879 -6.836 1 90.38 115 GLU A C 1
ATOM 863 O O . GLU A 1 115 ? 18.453 0.233 -6.895 1 90.38 115 GLU A O 1
ATOM 868 N N . ILE A 1 116 ? 16.266 0.373 -6.676 1 85.81 116 ILE A N 1
ATOM 869 C CA . ILE A 1 116 ? 16.234 -1.054 -6.371 1 85.81 116 ILE A CA 1
ATOM 870 C C . ILE A 1 116 ? 15.578 -1.815 -7.52 1 85.81 116 ILE A C 1
ATOM 872 O O . ILE A 1 116 ? 15.828 -3.01 -7.703 1 85.81 116 ILE A O 1
ATOM 876 N N . LEU A 1 117 ? 14.648 -1.227 -8.242 1 84.19 117 LEU A N 1
ATOM 877 C CA . LEU A 1 117 ? 13.984 -1.851 -9.391 1 84.19 117 LEU A CA 1
ATOM 878 C C . LEU A 1 117 ? 13.766 -0.839 -10.508 1 84.19 117 LEU A C 1
ATOM 880 O O . LEU A 1 117 ? 13.594 0.354 -10.25 1 84.19 117 LEU A O 1
ATOM 884 N N . SER A 1 118 ? 13.945 -1.378 -11.688 1 83.06 118 SER A N 1
ATOM 885 C CA . SER A 1 118 ? 13.656 -0.575 -12.875 1 83.06 118 SER A CA 1
ATOM 886 C C . SER A 1 118 ? 12.688 -1.295 -13.805 1 83.06 118 SER A C 1
ATOM 888 O O . SER A 1 118 ? 12.906 -2.455 -14.164 1 83.06 118 SER A O 1
ATOM 890 N N . HIS A 1 119 ? 11.641 -0.612 -14.031 1 84.25 119 HIS A N 1
ATOM 891 C CA . HIS A 1 119 ? 10.664 -1.144 -14.969 1 84.25 119 HIS A CA 1
ATOM 892 C C . HIS A 1 119 ? 10.789 -0.479 -16.328 1 84.25 119 HIS A C 1
ATOM 894 O O . HIS A 1 119 ? 11.422 0.57 -16.453 1 84.25 119 HIS A O 1
ATOM 900 N N . THR A 1 120 ? 10.336 -1.155 -17.344 1 83.5 120 THR A N 1
ATOM 901 C CA . THR A 1 120 ? 10.375 -0.606 -18.703 1 83.5 120 THR A CA 1
ATOM 902 C C . THR A 1 120 ? 9.164 0.284 -18.953 1 83.5 120 THR A C 1
ATOM 904 O O . THR A 1 120 ? 9.141 1.048 -19.922 1 83.5 120 THR A O 1
ATOM 907 N N . ASP A 1 121 ? 8.188 0.159 -18.125 1 87.81 121 ASP A N 1
ATOM 908 C CA . ASP A 1 121 ? 6.961 0.943 -18.219 1 87.81 121 ASP A CA 1
ATOM 909 C C . ASP A 1 121 ? 6.523 1.449 -16.844 1 87.81 121 ASP A C 1
ATOM 911 O O . ASP A 1 121 ? 7.211 1.225 -15.852 1 87.81 121 ASP A O 1
ATOM 915 N N . PHE A 1 122 ? 5.418 2.162 -16.859 1 87.94 122 PHE A N 1
ATOM 916 C CA . PHE A 1 122 ? 4.957 2.783 -15.625 1 87.94 122 PHE A CA 1
ATOM 917 C C . PHE A 1 122 ? 4.758 1.735 -14.531 1 87.94 122 PHE A C 1
ATOM 919 O O . PHE A 1 122 ? 4.254 0.642 -14.805 1 87.94 122 PHE A O 1
ATOM 926 N N . VAL A 1 123 ? 5.219 2.061 -13.336 1 89.44 123 VAL A N 1
ATOM 927 C CA . VAL A 1 123 ? 4.996 1.229 -12.156 1 89.44 123 VAL A CA 1
ATOM 928 C C . VAL A 1 123 ? 3.645 1.566 -11.531 1 89.44 123 VAL A C 1
ATOM 930 O O . VAL A 1 123 ? 3.32 2.74 -11.336 1 89.44 123 VAL A O 1
ATOM 933 N N . ASN A 1 124 ? 2.871 0.594 -11.219 1 91.06 124 ASN A N 1
ATOM 934 C CA . ASN A 1 124 ? 1.533 0.807 -10.672 1 91.06 124 ASN A CA 1
ATOM 935 C C . ASN A 1 124 ? 1.503 0.622 -9.164 1 91.06 124 ASN A C 1
ATOM 937 O O . ASN A 1 124 ? 0.678 1.226 -8.477 1 91.06 124 ASN A O 1
ATOM 941 N N . SER A 1 125 ? 2.326 -0.173 -8.703 1 95.19 125 SER A N 1
ATOM 942 C CA . SER A 1 125 ? 2.289 -0.455 -7.27 1 95.19 125 SER A CA 1
ATOM 943 C C . SER A 1 125 ? 3.643 -0.95 -6.77 1 95.19 125 SER A C 1
ATOM 945 O O . SER A 1 125 ? 4.406 -1.555 -7.523 1 95.19 125 SER A O 1
ATOM 947 N N . VAL A 1 126 ? 3.977 -0.665 -5.523 1 95.38 126 VAL A N 1
ATOM 948 C CA . VAL A 1 126 ? 5.145 -1.16 -4.801 1 95.38 126 VAL A CA 1
ATOM 949 C C . VAL A 1 126 ? 4.727 -1.652 -3.418 1 95.38 126 VAL A C 1
ATOM 951 O O . VAL A 1 126 ? 3.812 -1.096 -2.803 1 95.38 126 VAL A O 1
ATOM 954 N N . THR A 1 127 ? 5.332 -2.705 -2.947 1 94.38 127 THR A N 1
ATOM 955 C CA . THR A 1 127 ? 5 -3.264 -1.643 1 94.38 127 THR A CA 1
ATOM 956 C C . THR A 1 127 ? 6.199 -3.99 -1.043 1 94.38 127 THR A C 1
ATOM 958 O O . THR A 1 127 ? 7.051 -4.5 -1.772 1 94.38 127 THR A O 1
ATOM 961 N N . TYR A 1 128 ? 6.324 -3.998 0.275 1 91.69 128 TYR A N 1
ATOM 962 C CA . TYR A 1 128 ? 7.281 -4.836 0.988 1 91.69 128 TYR A CA 1
ATOM 963 C C . TYR A 1 128 ? 6.656 -6.172 1.37 1 91.69 128 TYR A C 1
ATOM 965 O O . TYR A 1 128 ? 5.438 -6.266 1.559 1 91.69 128 TYR A O 1
ATOM 973 N N . ASN A 1 129 ? 7.574 -7.234 1.418 1 82.56 129 ASN A N 1
ATOM 974 C CA . ASN A 1 129 ? 7.094 -8.555 1.798 1 82.56 129 ASN A CA 1
ATOM 975 C C . ASN A 1 129 ? 6.859 -8.656 3.303 1 82.56 129 ASN A C 1
ATOM 977 O O . ASN A 1 129 ? 7.691 -9.211 4.027 1 82.56 129 ASN A O 1
ATOM 981 N N . GLY A 1 130 ? 5.812 -7.98 3.879 1 73.5 130 GLY A N 1
ATOM 982 C CA . GLY A 1 130 ? 5.383 -8.188 5.254 1 73.5 130 GLY A CA 1
ATOM 983 C C . GLY A 1 130 ? 6.262 -7.469 6.262 1 73.5 130 GLY A C 1
ATOM 984 O O . GLY A 1 130 ? 6.605 -6.301 6.074 1 73.5 130 GLY A O 1
ATOM 985 N N . ASP A 1 131 ? 6.719 -8.297 7.344 1 67.62 131 ASP A N 1
ATOM 986 C CA . ASP A 1 131 ? 7.332 -7.699 8.523 1 67.62 131 ASP A CA 1
ATOM 987 C C . ASP A 1 131 ? 8.859 -7.688 8.398 1 67.62 131 ASP A C 1
ATOM 989 O O . ASP A 1 131 ? 9.539 -6.953 9.117 1 67.62 131 ASP A O 1
ATOM 993 N N . SER A 1 132 ? 9.344 -8.422 7.434 1 72.88 132 SER A N 1
ATOM 994 C CA . SER A 1 132 ? 10.805 -8.453 7.352 1 72.88 132 SER A CA 1
ATOM 995 C C . SER A 1 132 ? 11.328 -7.336 6.453 1 72.88 132 SER A C 1
ATOM 997 O O . SER A 1 132 ? 12.375 -6.742 6.742 1 72.88 132 SER A O 1
ATOM 999 N N . GLY A 1 133 ? 10.555 -7.059 5.492 1 75.25 133 GLY A N 1
ATOM 1000 C CA . GLY A 1 133 ? 10.992 -6.051 4.539 1 75.25 133 GLY A CA 1
ATOM 1001 C C . GLY A 1 133 ? 12.156 -6.508 3.686 1 75.25 133 GLY A C 1
ATOM 1002 O O . GLY A 1 133 ? 12.906 -5.68 3.152 1 75.25 133 GLY A O 1
ATOM 1003 N N . SER A 1 134 ? 12.383 -7.758 3.582 1 77.62 134 SER A N 1
ATOM 1004 C CA . SER A 1 134 ? 13.523 -8.312 2.865 1 77.62 134 SER A CA 1
ATOM 1005 C C . SER A 1 134 ? 13.289 -8.305 1.358 1 77.62 134 SER A C 1
ATOM 1007 O O . SER A 1 134 ? 14.227 -8.492 0.577 1 77.62 134 SER A O 1
ATOM 1009 N N . LEU A 1 135 ? 12.094 -8.062 1.003 1 83.5 135 LEU A N 1
ATOM 1010 C CA . LEU A 1 135 ? 11.711 -8.078 -0.405 1 83.5 135 LEU A CA 1
ATOM 1011 C C . LEU A 1 135 ? 10.805 -6.898 -0.735 1 83.5 135 LEU A C 1
ATOM 1013 O O . LEU A 1 135 ? 9.898 -6.57 0.032 1 83.5 135 LEU A O 1
ATOM 1017 N N . VAL A 1 136 ? 11.133 -6.254 -1.798 1 89.56 136 VAL A N 1
ATOM 1018 C CA . VAL A 1 136 ? 10.258 -5.234 -2.373 1 89.56 136 VAL A CA 1
ATOM 1019 C C . VAL A 1 136 ? 9.727 -5.711 -3.723 1 89.56 136 VAL A C 1
ATOM 1021 O O . VAL A 1 136 ? 10.5 -6.105 -4.598 1 89.56 136 VAL A O 1
ATOM 1024 N N . ALA A 1 137 ? 8.438 -5.715 -3.824 1 90.62 137 ALA A N 1
ATOM 1025 C CA . ALA A 1 137 ? 7.801 -6.113 -5.078 1 90.62 137 ALA A CA 1
ATOM 1026 C C . ALA A 1 137 ? 7.121 -4.922 -5.75 1 90.62 137 ALA A C 1
ATOM 1028 O O . ALA A 1 137 ? 6.602 -4.031 -5.07 1 90.62 137 ALA A O 1
ATOM 1029 N N . SER A 1 138 ? 7.137 -4.906 -7.039 1 92.69 138 SER A N 1
ATOM 1030 C CA . SER A 1 138 ? 6.461 -3.869 -7.809 1 92.69 138 SER A CA 1
ATOM 1031 C C . SER A 1 138 ? 5.781 -4.449 -9.047 1 92.69 138 SER A C 1
ATOM 1033 O O . SER A 1 138 ? 6.199 -5.492 -9.555 1 92.69 138 SER A O 1
ATOM 1035 N N . ALA A 1 139 ? 4.676 -3.814 -9.383 1 91.88 139 ALA A N 1
ATOM 1036 C CA . ALA A 1 139 ? 3.953 -4.148 -10.602 1 91.88 139 ALA A CA 1
ATOM 1037 C C . ALA A 1 139 ? 3.912 -2.955 -11.555 1 91.88 139 ALA A C 1
ATOM 1039 O O . ALA A 1 139 ? 3.785 -1.808 -11.117 1 91.88 139 ALA A O 1
ATOM 1040 N N . GLY A 1 140 ? 4.02 -3.248 -12.859 1 86.25 140 GLY A N 1
ATOM 1041 C CA . GLY A 1 140 ? 4.023 -2.178 -13.844 1 86.25 140 GLY A CA 1
ATOM 1042 C C . GLY A 1 140 ? 3.135 -2.467 -15.039 1 86.25 140 GLY A C 1
ATOM 1043 O O . GLY A 1 140 ? 2.406 -3.463 -15.055 1 86.25 140 GLY A O 1
ATOM 1044 N N . ASP A 1 141 ? 3.201 -1.57 -15.977 1 81 141 ASP A N 1
ATOM 1045 C CA . ASP A 1 141 ? 2.348 -1.628 -17.156 1 81 141 ASP A CA 1
ATOM 1046 C C . ASP A 1 141 ? 2.834 -2.697 -18.141 1 81 141 ASP A C 1
ATOM 1048 O O . ASP A 1 141 ? 2.176 -2.973 -19.141 1 81 141 ASP A O 1
ATOM 1052 N N . ASP A 1 142 ? 3.996 -3.332 -17.906 1 67.38 142 ASP A N 1
ATOM 1053 C CA . ASP A 1 142 ? 4.359 -4.52 -18.688 1 67.38 142 ASP A CA 1
ATOM 1054 C C . ASP A 1 142 ? 3.539 -5.73 -18.234 1 67.38 142 ASP A C 1
ATOM 1056 O O . ASP A 1 142 ? 3.617 -6.797 -18.859 1 67.38 142 ASP A O 1
ATOM 1060 N N . LEU A 1 143 ? 2.75 -5.426 -17.219 1 74 143 LEU A N 1
ATOM 1061 C CA . LEU A 1 143 ? 1.71 -6.32 -16.734 1 74 143 LEU A CA 1
ATOM 1062 C C . LEU A 1 143 ? 2.32 -7.523 -16.016 1 74 143 LEU A C 1
ATOM 1064 O O . LEU A 1 143 ? 1.793 -8.633 -16.109 1 74 143 LEU A O 1
ATOM 1068 N N . THR A 1 144 ? 3.582 -7.316 -15.523 1 76.69 144 THR A N 1
ATOM 1069 C CA . THR A 1 144 ? 4.242 -8.289 -14.656 1 76.69 144 THR A CA 1
ATOM 1070 C C . THR A 1 144 ? 4.594 -7.66 -13.312 1 76.69 144 THR A C 1
ATOM 1072 O O . THR A 1 144 ? 4.539 -6.441 -13.156 1 76.69 144 THR A O 1
ATOM 1075 N N . ALA A 1 145 ? 4.703 -8.492 -12.398 1 85.94 145 ALA A N 1
ATOM 1076 C CA . ALA A 1 145 ? 5.234 -8.055 -11.109 1 85.94 145 ALA A CA 1
ATOM 1077 C C . ALA A 1 145 ? 6.547 -8.758 -10.789 1 85.94 145 ALA A C 1
ATOM 1079 O O . ALA A 1 145 ? 6.707 -9.945 -11.078 1 85.94 145 ALA A O 1
ATOM 1080 N N . GLN A 1 146 ? 7.477 -7.926 -10.297 1 84.38 146 GLN A N 1
ATOM 1081 C CA . GLN A 1 146 ? 8.781 -8.453 -9.898 1 84.38 146 GLN A CA 1
ATOM 1082 C C . GLN A 1 146 ? 9.125 -8.047 -8.469 1 84.38 146 GLN A C 1
ATOM 1084 O O . GLN A 1 146 ? 8.75 -6.965 -8.016 1 84.38 146 GLN A O 1
ATOM 1089 N N . GLY A 1 147 ? 9.719 -8.969 -7.773 1 83.44 147 GLY A N 1
ATOM 1090 C CA . GLY A 1 147 ? 10.211 -8.711 -6.434 1 83.44 147 GLY A CA 1
ATOM 1091 C C . GLY A 1 147 ? 11.727 -8.781 -6.332 1 83.44 147 GLY A C 1
ATOM 1092 O O . GLY A 1 147 ? 12.344 -9.703 -6.871 1 83.44 147 GLY A O 1
ATOM 1093 N N . VAL A 1 148 ? 12.273 -7.809 -5.668 1 77.62 148 VAL A N 1
ATOM 1094 C CA . VAL A 1 148 ? 13.719 -7.785 -5.457 1 77.62 148 VAL A CA 1
ATOM 1095 C C . VAL A 1 148 ? 14.023 -7.824 -3.963 1 77.62 148 VAL A C 1
ATOM 1097 O O . VAL A 1 148 ? 13.352 -7.164 -3.168 1 77.62 148 VAL A O 1
ATOM 1100 N N . GLY A 1 149 ? 14.688 -8.711 -3.479 1 73.81 149 GLY A N 1
ATOM 1101 C CA . GLY A 1 149 ? 15.055 -8.789 -2.072 1 73.81 149 GLY A CA 1
ATOM 1102 C C . GLY A 1 149 ? 16.531 -9.055 -1.855 1 73.81 149 GLY A C 1
ATOM 1103 O O . GLY A 1 149 ? 17.234 -9.445 -2.785 1 73.81 149 GLY A O 1
ATOM 1104 N N . GLN A 1 150 ? 17.156 -8.383 -0.768 1 56.31 150 GLN A N 1
ATOM 1105 C CA . GLN A 1 150 ? 18.469 -8.812 -0.334 1 56.31 150 GLN A CA 1
ATOM 1106 C C . GLN A 1 150 ? 18.422 -10.195 0.311 1 56.31 150 GLN A C 1
ATOM 1108 O O . GLN A 1 150 ? 17.984 -10.336 1.457 1 56.31 150 GLN A O 1
ATOM 1113 N N . LEU A 1 151 ? 17.922 -11.25 -0.392 1 47.25 151 LEU A N 1
ATOM 1114 C CA . LEU A 1 151 ? 17.953 -12.531 0.305 1 47.25 151 LEU A CA 1
ATOM 1115 C C . LEU A 1 151 ? 19.312 -12.766 0.967 1 47.25 151 LEU A C 1
ATOM 1117 O O . LEU A 1 151 ? 19.375 -13.328 2.059 1 47.25 151 LEU A O 1
ATOM 1121 N N . LEU A 1 152 ? 20.297 -13.367 0.204 1 40.22 152 LEU A N 1
ATOM 1122 C CA . LEU A 1 152 ? 21.562 -13.852 0.733 1 40.22 152 LEU A CA 1
ATOM 1123 C C . LEU A 1 152 ? 22.516 -12.695 1.016 1 40.22 152 LEU A C 1
ATOM 1125 O O . LEU A 1 152 ? 22.359 -11.609 0.454 1 40.22 152 LEU A O 1
ATOM 1129 N N . ALA A 1 153 ? 23.453 -12.844 2.002 1 39.31 153 ALA A N 1
ATOM 1130 C CA . ALA A 1 153 ? 24.656 -12.078 2.283 1 39.31 153 ALA A CA 1
ATOM 1131 C C . ALA A 1 153 ? 25.172 -11.367 1.03 1 39.31 153 ALA A C 1
ATOM 1133 O O . ALA A 1 153 ? 26.156 -10.633 1.082 1 39.31 153 ALA A O 1
ATOM 1134 N N . ASP A 1 154 ? 24.953 -11.867 -0.047 1 41.75 154 ASP A N 1
ATOM 1135 C CA . ASP A 1 154 ? 25.625 -11.344 -1.236 1 41.75 154 ASP A CA 1
ATOM 1136 C C . ASP A 1 154 ? 24.906 -10.109 -1.77 1 41.75 154 ASP A C 1
ATOM 1138 O O . ASP A 1 154 ? 23.688 -9.984 -1.628 1 41.75 154 ASP A O 1
ATOM 1142 N N . THR A 1 155 ? 25.547 -9 -1.904 1 46.56 155 THR A N 1
ATOM 1143 C CA . THR A 1 155 ? 25.344 -7.648 -2.41 1 46.56 155 THR A CA 1
ATOM 1144 C C . THR A 1 155 ? 24.359 -7.656 -3.58 1 46.56 155 THR A C 1
ATOM 1146 O O . THR A 1 155 ? 23.969 -6.598 -4.078 1 46.56 155 THR A O 1
ATOM 1149 N N . ASP A 1 156 ? 24.125 -8.828 -4.148 1 49.88 156 ASP A N 1
ATOM 1150 C CA . ASP A 1 156 ? 23.438 -8.758 -5.441 1 49.88 156 ASP A CA 1
ATOM 1151 C C . ASP A 1 156 ? 21.922 -8.883 -5.277 1 49.88 156 ASP A C 1
ATOM 1153 O O . ASP A 1 156 ? 21.453 -9.719 -4.504 1 49.88 156 ASP A O 1
ATOM 1157 N N . PHE A 1 157 ? 21.297 -7.832 -5.527 1 54.06 157 PHE A N 1
ATOM 1158 C CA . PHE A 1 157 ? 19.828 -7.809 -5.547 1 54.06 157 PHE A CA 1
ATOM 1159 C C . PHE A 1 157 ? 19.281 -8.945 -6.406 1 54.06 157 PHE A C 1
ATOM 1161 O O . PHE A 1 157 ? 19.766 -9.172 -7.516 1 54.06 157 PHE A O 1
ATOM 1168 N N . LYS A 1 158 ? 18.812 -10.094 -5.793 1 60.41 158 LYS A N 1
ATOM 1169 C CA . LYS A 1 158 ? 18.141 -11.172 -6.512 1 60.41 158 LYS A CA 1
ATOM 1170 C C . LYS A 1 158 ? 16.641 -10.906 -6.637 1 60.41 158 LYS A C 1
ATOM 1172 O O . LYS A 1 158 ? 16.109 -10.023 -5.961 1 60.41 158 LYS A O 1
ATOM 1177 N N . VAL A 1 159 ? 16.125 -11.453 -7.789 1 58.94 159 VAL A N 1
ATOM 1178 C CA . VAL A 1 159 ? 14.695 -11.383 -8.023 1 58.94 159 VAL A CA 1
ATOM 1179 C C . VAL A 1 159 ? 14.016 -12.641 -7.484 1 58.94 159 VAL A C 1
ATOM 1181 O O . VAL A 1 159 ? 13.789 -13.594 -8.227 1 58.94 159 VAL A O 1
ATOM 1184 N N . PRO A 1 160 ? 13.664 -12.633 -6.246 1 66.06 160 PRO A N 1
ATOM 1185 C CA . PRO A 1 160 ? 13.094 -13.852 -5.668 1 66.06 160 PRO A CA 1
ATOM 1186 C C . PRO A 1 160 ? 11.633 -14.062 -6.059 1 66.06 160 PRO A C 1
ATOM 1188 O O . PRO A 1 160 ? 11.117 -15.18 -5.941 1 66.06 160 PRO A O 1
ATOM 1191 N N . LEU A 1 161 ? 10.984 -13.078 -6.629 1 76.56 161 LEU A N 1
ATOM 1192 C CA . LEU A 1 161 ? 9.555 -13.211 -6.895 1 76.56 161 LEU A CA 1
ATOM 1193 C C . LEU A 1 161 ? 9.203 -12.664 -8.273 1 76.56 161 LEU A C 1
ATOM 1195 O O . LEU A 1 161 ? 9.578 -11.539 -8.609 1 76.56 161 LEU A O 1
ATOM 1199 N N . ASN A 1 162 ? 8.531 -13.523 -9.086 1 81.31 162 ASN A N 1
ATOM 1200 C CA . ASN A 1 162 ? 7.98 -13.125 -10.375 1 81.31 162 ASN A CA 1
ATOM 1201 C C . ASN A 1 162 ? 6.512 -13.516 -10.508 1 81.31 162 ASN A C 1
ATOM 1203 O O . ASN A 1 162 ? 6.129 -14.633 -10.148 1 81.31 162 ASN A O 1
ATOM 1207 N N . ILE A 1 163 ? 5.734 -12.578 -10.891 1 83.75 163 ILE A N 1
ATOM 1208 C CA . ILE A 1 163 ? 4.328 -12.836 -11.18 1 83.75 163 ILE A CA 1
ATOM 1209 C C . ILE A 1 163 ? 4.027 -12.469 -12.633 1 83.75 163 ILE A C 1
ATOM 1211 O O . ILE A 1 163 ? 4.168 -11.312 -13.031 1 83.75 163 ILE A O 1
ATOM 1215 N N . THR A 1 164 ? 3.695 -13.438 -13.367 1 81.5 164 THR A N 1
ATOM 1216 C CA . THR A 1 164 ? 3.477 -13.211 -14.797 1 81.5 164 THR A CA 1
ATOM 1217 C C . THR A 1 164 ? 2.223 -13.938 -15.273 1 81.5 164 THR A C 1
ATOM 1219 O O . THR A 1 164 ? 1.727 -14.844 -14.594 1 81.5 164 THR A O 1
ATOM 1222 N N . ARG A 1 165 ? 1.648 -13.367 -16.391 1 81 165 ARG A N 1
ATOM 1223 C CA . ARG A 1 165 ? 0.528 -14.062 -17.016 1 81 165 ARG A CA 1
ATOM 1224 C C . ARG A 1 165 ? 0.966 -15.414 -17.578 1 81 165 ARG A C 1
ATOM 1226 O O . ARG A 1 165 ? 2.092 -15.555 -18.062 1 81 165 ARG A O 1
ATOM 1233 N N . ASN A 1 166 ? -0.063 -16.344 -17.359 1 71.62 166 ASN A N 1
ATOM 1234 C CA . ASN A 1 166 ? 0.215 -17.641 -17.953 1 71.62 166 ASN A CA 1
ATOM 1235 C C . ASN A 1 166 ? 0.55 -17.531 -19.438 1 71.62 166 ASN A C 1
ATOM 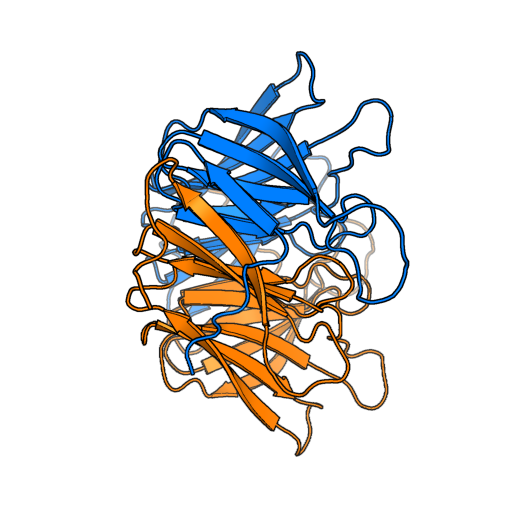1237 O O . ASN A 1 166 ? -0.158 -16.844 -20.188 1 71.62 166 ASN A O 1
ATOM 1241 N N . GLY A 1 167 ? 1.695 -18.125 -19.891 1 57.69 167 GLY A N 1
ATOM 1242 C CA . GLY A 1 167 ? 2.17 -18.062 -21.266 1 57.69 167 GLY A CA 1
ATOM 1243 C C . GLY A 1 167 ? 3.029 -16.844 -21.547 1 57.69 167 GLY A C 1
ATOM 1244 O O . GLY A 1 167 ? 3.564 -16.688 -22.656 1 57.69 167 GLY A O 1
ATOM 1245 N N . GLY A 1 168 ? 2.891 -15.82 -20.781 1 52.56 168 GLY A N 1
ATOM 1246 C CA . GLY A 1 168 ? 3.705 -14.633 -20.984 1 52.56 168 GLY A CA 1
ATOM 1247 C C . GLY A 1 168 ? 5.121 -14.781 -20.469 1 52.56 168 GLY A C 1
ATOM 1248 O O . GLY A 1 168 ? 5.371 -15.586 -19.562 1 52.56 168 GLY A O 1
ATOM 1249 N N . SER A 1 169 ? 6.047 -14.836 -21.312 1 48.66 169 SER A N 1
ATOM 1250 C CA . SER A 1 169 ? 7.457 -14.906 -20.938 1 48.66 169 SER A CA 1
ATOM 1251 C C . SER A 1 169 ? 7.926 -13.609 -20.281 1 48.66 169 SER A C 1
ATOM 1253 O O . SER A 1 169 ? 7.348 -12.547 -20.516 1 48.66 169 SER A O 1
ATOM 1255 N N . LEU A 1 170 ? 8.531 -13.586 -19.016 1 50.84 170 LEU A N 1
ATOM 1256 C CA . LEU A 1 170 ? 9.312 -12.391 -18.703 1 50.84 170 LEU A CA 1
ATOM 1257 C C . LEU A 1 170 ? 10.086 -11.906 -19.922 1 50.84 170 LEU A C 1
ATOM 1259 O O . LEU A 1 170 ? 10.594 -12.719 -20.703 1 50.84 170 LEU A O 1
ATOM 1263 N N . PRO A 1 171 ? 9.898 -10.711 -20.391 1 40.97 171 PRO A N 1
ATOM 1264 C CA . PRO A 1 171 ? 10.789 -10.383 -21.5 1 40.97 171 PRO A CA 1
ATOM 1265 C C . PRO A 1 171 ? 12.164 -11.031 -21.359 1 40.97 171 PRO A C 1
ATOM 1267 O O . PRO A 1 171 ? 12.633 -11.266 -20.25 1 40.97 171 PRO A O 1
ATOM 1270 N N . PRO A 1 172 ? 12.523 -11.883 -22.531 1 32.38 172 PRO A N 1
ATOM 1271 C CA . PRO A 1 172 ? 13.906 -12.359 -22.516 1 32.38 172 PRO A CA 1
ATOM 1272 C C . PRO A 1 172 ? 14.891 -11.289 -22.031 1 32.38 172 PRO A C 1
ATOM 1274 O O . PRO A 1 172 ? 14.742 -10.117 -22.359 1 32.38 172 PRO A O 1
ATOM 1277 N N . ARG A 1 173 ? 15.5 -11.453 -20.875 1 31.09 173 ARG A N 1
ATOM 1278 C CA . ARG A 1 173 ? 16.672 -10.586 -20.75 1 31.09 173 ARG A CA 1
ATOM 1279 C C . ARG A 1 173 ? 17.547 -10.672 -21.984 1 31.09 173 ARG A C 1
ATOM 1281 O O . ARG A 1 173 ? 17.672 -11.734 -22.594 1 31.09 173 ARG A O 1
ATOM 1288 N N . MET B 1 1 ? 22.516 -5.555 -15.43 1 28.86 1 MET B N 1
ATOM 1289 C CA . MET B 1 1 ? 22.953 -6.859 -14.93 1 28.86 1 MET B CA 1
ATOM 1290 C C . MET B 1 1 ? 21.812 -7.871 -15.008 1 28.86 1 MET B C 1
ATOM 1292 O O . MET B 1 1 ? 20.688 -7.574 -14.609 1 28.86 1 MET B O 1
ATOM 1296 N N . GLU B 1 2 ? 21.844 -8.727 -15.844 1 36.03 2 GLU B N 1
ATOM 1297 C CA . GLU B 1 2 ? 20.891 -9.773 -16.188 1 36.03 2 GLU B CA 1
ATOM 1298 C C . GLU B 1 2 ? 20.562 -10.641 -14.969 1 36.03 2 GLU B C 1
ATOM 1300 O O . GLU B 1 2 ? 21.453 -11.242 -14.375 1 36.03 2 GLU B O 1
ATOM 1305 N N . VAL B 1 3 ? 19.859 -10.203 -14.008 1 40.34 3 VAL B N 1
ATOM 1306 C CA . VAL B 1 3 ? 19.625 -11.125 -12.898 1 40.34 3 VAL B CA 1
ATOM 1307 C C . VAL B 1 3 ? 19.125 -12.469 -13.438 1 40.34 3 VAL B C 1
ATOM 1309 O O . VAL B 1 3 ? 18.016 -12.562 -13.945 1 40.34 3 VAL B O 1
ATOM 1312 N N . ASN B 1 4 ? 20 -13.164 -14.172 1 43.34 4 ASN B N 1
ATOM 1313 C CA . ASN B 1 4 ? 19.828 -14.5 -14.727 1 43.34 4 ASN B CA 1
ATOM 1314 C C . ASN B 1 4 ? 19.297 -15.477 -13.68 1 43.34 4 ASN B C 1
ATOM 1316 O O . ASN B 1 4 ? 19.359 -16.688 -13.867 1 43.34 4 ASN B O 1
ATOM 1320 N N . VAL B 1 5 ? 19.25 -15.195 -12.477 1 51.44 5 VAL B N 1
ATOM 1321 C CA . VAL B 1 5 ? 18.922 -16.281 -11.547 1 51.44 5 VAL B CA 1
ATOM 1322 C C . VAL B 1 5 ? 17.406 -16.453 -11.492 1 51.44 5 VAL B C 1
ATOM 1324 O O . VAL B 1 5 ? 16.656 -15.477 -11.5 1 51.44 5 VAL B O 1
ATOM 1327 N N . ALA B 1 6 ? 16.938 -17.688 -11.914 1 59.31 6 ALA B N 1
ATOM 1328 C CA . ALA B 1 6 ? 15.539 -18.062 -11.766 1 59.31 6 ALA B CA 1
ATOM 1329 C C . ALA B 1 6 ? 14.961 -17.516 -10.461 1 59.31 6 ALA B C 1
ATOM 1331 O O . ALA B 1 6 ? 15.633 -17.531 -9.422 1 59.31 6 ALA B O 1
ATOM 1332 N N . PRO B 1 7 ? 13.844 -16.812 -10.648 1 68.31 7 PRO B N 1
ATOM 1333 C CA . PRO B 1 7 ? 13.242 -16.312 -9.406 1 68.31 7 PRO B CA 1
ATOM 1334 C C . PRO B 1 7 ? 12.938 -17.438 -8.406 1 68.31 7 PRO B C 1
ATOM 1336 O O . PRO B 1 7 ? 12.719 -18.578 -8.812 1 68.31 7 PRO B O 1
ATOM 1339 N N . ALA B 1 8 ? 13.047 -17.156 -7.207 1 71.75 8 ALA B N 1
ATOM 1340 C CA . ALA B 1 8 ? 12.734 -18.141 -6.176 1 71.75 8 ALA B CA 1
ATOM 1341 C C . ALA B 1 8 ? 11.266 -18.562 -6.258 1 71.75 8 ALA B C 1
ATOM 1343 O O . ALA B 1 8 ? 10.945 -19.734 -6.078 1 71.75 8 ALA B O 1
ATOM 1344 N N . VAL B 1 9 ? 10.406 -17.672 -6.52 1 79.5 9 VAL B N 1
ATOM 1345 C CA . VAL B 1 9 ? 8.977 -17.953 -6.66 1 79.5 9 VAL B CA 1
ATOM 1346 C C . VAL B 1 9 ? 8.453 -17.297 -7.938 1 79.5 9 VAL B C 1
ATOM 1348 O O . VAL B 1 9 ? 8.633 -16.094 -8.148 1 79.5 9 VAL B O 1
ATOM 1351 N N . ALA B 1 10 ? 7.906 -18.141 -8.719 1 84.06 10 ALA B N 1
ATOM 1352 C CA . ALA B 1 10 ? 7.277 -17.672 -9.945 1 84.06 10 ALA B CA 1
ATOM 1353 C C . ALA B 1 10 ? 5.781 -17.969 -9.945 1 84.06 10 ALA B C 1
ATOM 1355 O O . ALA B 1 10 ? 5.367 -19.109 -10.18 1 84.06 10 ALA B O 1
ATOM 1356 N N . ILE B 1 11 ? 5.016 -16.984 -9.734 1 87.69 11 ILE B N 1
ATOM 1357 C CA . ILE B 1 11 ? 3.566 -17.141 -9.711 1 87.69 11 ILE B CA 1
ATOM 1358 C C . ILE B 1 11 ? 2.996 -16.906 -11.109 1 87.69 11 ILE B C 1
ATOM 1360 O O . ILE B 1 11 ? 3.307 -15.891 -11.742 1 87.69 11 ILE B O 1
ATOM 1364 N N . LYS B 1 12 ? 2.195 -17.812 -11.547 1 87.5 12 LYS B N 1
ATOM 1365 C CA . LYS B 1 12 ? 1.526 -17.688 -12.836 1 87.5 12 LYS B CA 1
ATOM 1366 C C . LYS B 1 12 ? 0.046 -17.359 -12.664 1 87.5 12 LYS B C 1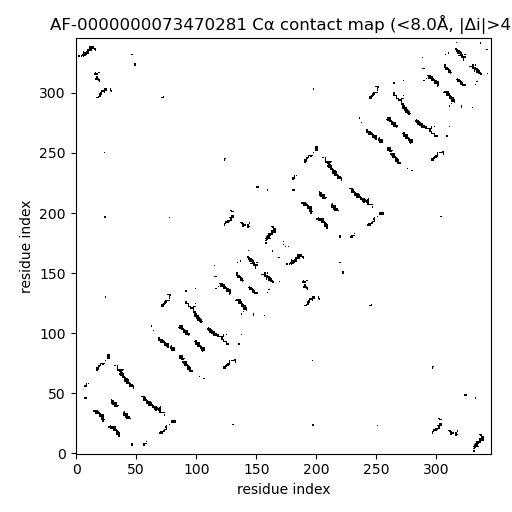
ATOM 1368 O O . LYS B 1 12 ? -0.662 -18.047 -11.922 1 87.5 12 LYS B O 1
ATOM 1373 N N . VAL B 1 13 ? -0.298 -16.25 -13.32 1 88.88 13 VAL B N 1
ATOM 1374 C CA . VAL B 1 13 ? -1.696 -15.844 -13.266 1 88.88 13 VAL B CA 1
ATOM 1375 C C . VAL B 1 13 ? -2.301 -15.867 -14.664 1 88.88 13 VAL B C 1
ATOM 1377 O O . VAL B 1 13 ? -1.577 -15.953 -15.656 1 88.88 13 VAL B O 1
ATOM 1380 N N . ARG B 1 14 ? -3.645 -15.836 -14.781 1 84.81 14 ARG B N 1
ATOM 1381 C CA . ARG B 1 14 ? -4.355 -16.047 -16.031 1 84.81 14 ARG B CA 1
ATOM 1382 C C . ARG B 1 14 ? -4.434 -14.742 -16.844 1 84.81 14 ARG B C 1
ATOM 1384 O O . ARG B 1 14 ? -4.715 -14.766 -18.031 1 84.81 14 ARG B O 1
ATOM 1391 N N . SER B 1 15 ? -4.262 -13.633 -16.172 1 87.88 15 SER B N 1
ATOM 1392 C CA . SER B 1 15 ? -4.41 -12.344 -16.844 1 87.88 15 SER B CA 1
ATOM 1393 C C . SER B 1 15 ? -3.309 -11.375 -16.422 1 87.88 15 SER B C 1
ATOM 1395 O O . SER B 1 15 ? -2.385 -11.75 -15.703 1 87.88 15 SER B O 1
ATOM 1397 N N . GLN B 1 16 ? -3.305 -10.172 -17.094 1 87.94 16 GLN B N 1
ATOM 1398 C CA . GLN B 1 16 ? -2.295 -9.148 -16.828 1 87.94 16 GLN B CA 1
ATOM 1399 C C . GLN B 1 16 ? -2.357 -8.68 -15.383 1 87.94 16 GLN B C 1
ATOM 1401 O O . GLN B 1 16 ? -3.441 -8.453 -14.844 1 87.94 16 GLN B O 1
ATOM 1406 N N . VAL B 1 17 ? -1.199 -8.547 -14.797 1 92.25 17 VAL B N 1
ATOM 1407 C CA . VAL B 1 17 ? -1.103 -8.062 -13.422 1 92.25 17 VAL B CA 1
ATOM 1408 C C . VAL B 1 17 ? -1.207 -6.539 -13.406 1 92.25 17 VAL B C 1
ATOM 1410 O O . VAL B 1 17 ? -0.445 -5.848 -14.086 1 92.25 17 VAL B O 1
ATOM 1413 N N . GLN B 1 18 ? -2.154 -6.012 -12.648 1 93.5 18 GLN B N 1
ATOM 1414 C CA . GLN B 1 18 ? -2.373 -4.57 -12.578 1 93.5 18 GLN B CA 1
ATOM 1415 C C . GLN B 1 18 ? -1.669 -3.967 -11.359 1 93.5 18 GLN B C 1
ATOM 1417 O O . GLN B 1 18 ? -1.112 -2.871 -11.445 1 93.5 18 GLN B O 1
ATOM 1422 N N . CYS B 1 19 ? -1.691 -4.594 -10.289 1 95 19 CYS B N 1
ATOM 1423 C CA . CYS B 1 19 ? -1.063 -4.16 -9.047 1 95 19 CYS B CA 1
ATOM 1424 C C . CYS B 1 19 ? -0.873 -5.336 -8.094 1 95 19 CYS B C 1
ATOM 1426 O O . CYS B 1 19 ? -1.462 -6.398 -8.289 1 95 19 CYS B O 1
ATOM 1428 N N . VAL B 1 20 ? 0.031 -5.195 -7.102 1 95.12 20 VAL B N 1
ATOM 1429 C CA . VAL B 1 20 ? 0.305 -6.23 -6.109 1 95.12 20 VAL B CA 1
ATOM 1430 C C . VAL B 1 20 ? 0.447 -5.602 -4.727 1 95.12 20 VAL B C 1
ATOM 1432 O O . VAL B 1 20 ? 0.864 -4.445 -4.605 1 95.12 20 VAL B O 1
ATOM 1435 N N . GLU B 1 21 ? 0.064 -6.32 -3.734 1 96.06 21 GLU B N 1
ATOM 1436 C CA . GLU B 1 21 ? 0.21 -5.859 -2.355 1 96.06 21 GLU B CA 1
ATOM 1437 C C . GLU B 1 21 ? 0.417 -7.035 -1.402 1 96.06 21 GLU B C 1
ATOM 1439 O O . GLU B 1 21 ? -0.433 -7.922 -1.307 1 96.06 21 GLU B O 1
ATOM 1444 N N . PHE B 1 22 ? 1.585 -7.027 -0.711 1 94.62 22 PHE B N 1
ATOM 1445 C CA . PHE B 1 22 ? 1.806 -7.965 0.381 1 94.62 22 PHE B CA 1
ATOM 1446 C C . PHE B 1 22 ? 1.155 -7.465 1.665 1 94.62 22 PHE B C 1
ATOM 1448 O O . PHE B 1 22 ? 1.198 -6.27 1.965 1 94.62 22 PHE B O 1
ATOM 1455 N N . SER B 1 23 ? 0.624 -8.383 2.393 1 94.06 23 SER B N 1
ATOM 1456 C CA . SER B 1 23 ? 0.147 -7.977 3.709 1 94.06 23 SER B CA 1
ATOM 1457 C C . SER B 1 23 ? 1.309 -7.629 4.633 1 94.06 23 SER B C 1
ATOM 1459 O O . SER B 1 23 ? 2.254 -8.406 4.773 1 94.06 23 SER B O 1
ATOM 1461 N N . PRO B 1 24 ? 1.26 -6.492 5.266 1 90.75 24 PRO B N 1
ATOM 1462 C CA . PRO B 1 24 ? 2.342 -6.086 6.168 1 90.75 24 PRO B CA 1
ATOM 1463 C C . PRO B 1 24 ? 2.146 -6.602 7.59 1 90.75 24 PRO B C 1
ATOM 1465 O O . PRO B 1 24 ? 3.018 -6.414 8.445 1 90.75 24 PRO B O 1
ATOM 1468 N N . PHE B 1 25 ? 1.092 -7.184 7.816 1 88.56 25 PHE B N 1
ATOM 1469 C CA . PHE B 1 25 ? 0.739 -7.516 9.195 1 88.56 25 PHE B CA 1
ATOM 1470 C C . PHE B 1 25 ? 1.276 -8.891 9.57 1 88.56 25 PHE B C 1
ATOM 1472 O O . PHE B 1 25 ? 1.291 -9.805 8.75 1 88.56 25 PHE B O 1
ATOM 1479 N N . GLU B 1 26 ? 1.57 -9.047 10.828 1 82.81 26 GLU B N 1
ATOM 1480 C CA . GLU B 1 26 ? 2.184 -10.273 11.344 1 82.81 26 GLU B CA 1
ATOM 1481 C C . GLU B 1 26 ? 1.229 -11.453 11.234 1 82.81 26 GLU B C 1
ATOM 1483 O O . GLU B 1 26 ? 1.646 -12.562 10.898 1 82.81 26 GLU B O 1
ATOM 1488 N N . TRP B 1 27 ? 0.024 -11.242 11.438 1 85.88 27 TRP B N 1
ATOM 1489 C CA . TRP B 1 27 ? -0.935 -12.336 11.477 1 85.88 27 TRP B CA 1
ATOM 1490 C C . TRP B 1 27 ? -1.426 -12.688 10.078 1 85.88 27 TRP B C 1
ATOM 1492 O O . TRP B 1 27 ? -2.219 -13.617 9.906 1 85.88 27 TRP B O 1
ATOM 1502 N N . SER B 1 28 ? -1.03 -11.984 9.109 1 89 28 SER B N 1
ATOM 1503 C CA . SER B 1 28 ? -1.352 -12.305 7.723 1 89 28 SER B CA 1
ATOM 1504 C C . SER B 1 28 ? -0.099 -12.305 6.852 1 89 28 SER B C 1
ATOM 1506 O O . SER B 1 28 ? -0.167 -12.023 5.652 1 89 28 SER B O 1
ATOM 1508 N N . GLN B 1 29 ? 0.969 -12.633 7.551 1 84.75 29 GLN B N 1
ATOM 1509 C CA . GLN B 1 29 ? 2.238 -12.672 6.832 1 84.75 29 GLN B CA 1
ATOM 1510 C C . GLN B 1 29 ? 2.176 -13.641 5.652 1 84.75 29 GLN B C 1
ATOM 1512 O O . GLN B 1 29 ? 1.608 -14.727 5.766 1 84.75 29 GLN B O 1
ATOM 1517 N N . GLY B 1 30 ? 2.787 -13.195 4.531 1 87.81 30 GLY B N 1
ATOM 1518 C CA . GLY B 1 30 ? 2.875 -14.078 3.375 1 87.81 30 GLY B CA 1
ATOM 1519 C C . GLY B 1 30 ? 1.689 -13.945 2.436 1 87.81 30 GLY B C 1
ATOM 1520 O O . GLY B 1 30 ? 1.678 -14.539 1.355 1 87.81 30 GLY B O 1
ATOM 1521 N N . LEU B 1 31 ? 0.666 -13.25 2.896 1 93.56 31 LEU B N 1
ATOM 1522 C CA . LEU B 1 31 ? -0.468 -13.031 2.006 1 93.56 31 LEU B CA 1
ATOM 1523 C C . LEU B 1 31 ? -0.127 -11.992 0.944 1 93.56 31 LEU B C 1
ATOM 1525 O O . LEU B 1 31 ? 0.43 -10.938 1.258 1 93.56 31 LEU B O 1
ATOM 1529 N N . LEU B 1 32 ? -0.432 -12.289 -0.249 1 94.81 32 LEU B N 1
ATOM 1530 C CA . LEU B 1 32 ? -0.211 -11.43 -1.41 1 94.81 32 LEU B CA 1
ATOM 1531 C C . LEU B 1 32 ? -1.503 -11.242 -2.199 1 94.81 32 LEU B C 1
ATOM 1533 O O . LEU B 1 32 ? -2.143 -12.219 -2.596 1 94.81 32 LEU B O 1
ATOM 1537 N N . ALA B 1 33 ? -1.91 -10.031 -2.336 1 96.81 33 ALA B N 1
ATOM 1538 C CA . ALA B 1 33 ? -3.043 -9.703 -3.197 1 96.81 33 ALA B CA 1
ATOM 1539 C C . ALA B 1 33 ? -2.572 -9.25 -4.578 1 96.81 33 ALA B C 1
ATOM 1541 O O . ALA B 1 33 ? -1.694 -8.398 -4.691 1 96.81 33 ALA B O 1
ATOM 1542 N N . VAL B 1 34 ? -3.098 -9.828 -5.578 1 96.31 34 VAL B N 1
ATOM 1543 C CA . VAL B 1 34 ? -2.766 -9.5 -6.961 1 96.31 34 VAL B CA 1
ATOM 1544 C C . VAL B 1 34 ? -4.008 -8.977 -7.684 1 96.31 34 VAL B C 1
ATOM 1546 O O . VAL B 1 34 ? -5.004 -9.688 -7.809 1 96.31 34 VAL B O 1
ATOM 1549 N N . GLY B 1 35 ? -3.91 -7.727 -8.078 1 96.44 35 GLY B N 1
ATOM 1550 C CA . GLY B 1 35 ? -4.984 -7.152 -8.875 1 96.44 35 GLY B CA 1
ATOM 1551 C C . GLY B 1 35 ? -4.926 -7.562 -10.336 1 96.44 35 GLY B C 1
ATOM 1552 O O . GLY B 1 35 ? -3.932 -7.309 -11.016 1 96.44 35 GLY B O 1
ATOM 1553 N N . LEU B 1 36 ? -5.945 -8.164 -10.766 1 94.94 36 LEU B N 1
ATOM 1554 C CA . LEU B 1 36 ? -6.137 -8.539 -12.164 1 94.94 36 LEU B CA 1
ATOM 1555 C C . LEU B 1 36 ? -7.254 -7.719 -12.797 1 94.94 36 LEU B C 1
ATOM 1557 O O . LEU B 1 36 ? -7.945 -6.969 -12.109 1 94.94 36 LEU B O 1
ATOM 1561 N N . PRO B 1 37 ? -7.363 -7.793 -14.117 1 93.69 37 PRO B N 1
ATOM 1562 C CA . PRO B 1 37 ? -8.344 -6.93 -14.773 1 93.69 37 PRO B CA 1
ATOM 1563 C C . PRO B 1 37 ? -9.766 -7.145 -14.25 1 93.69 37 PRO B C 1
ATOM 1565 O O . PRO B 1 37 ? -10.539 -6.191 -14.141 1 93.69 37 PRO B O 1
ATOM 1568 N N . THR B 1 38 ? -10.086 -8.406 -13.859 1 94.44 38 THR B N 1
ATOM 1569 C CA . THR B 1 38 ? -11.469 -8.68 -13.492 1 94.44 38 THR B CA 1
ATOM 1570 C C . THR B 1 38 ? -11.547 -9.328 -12.109 1 94.44 38 THR B C 1
ATOM 1572 O O . THR B 1 38 ? -12.578 -9.875 -11.734 1 94.44 38 THR B O 1
ATOM 1575 N N . SER B 1 39 ? -10.477 -9.32 -11.375 1 96.06 39 SER B N 1
ATOM 1576 C CA . SER B 1 39 ? -10.508 -9.992 -10.078 1 96.06 39 SER B CA 1
ATOM 1577 C C . SER B 1 39 ? -9.336 -9.57 -9.203 1 96.06 39 SER B C 1
ATOM 1579 O O . SER B 1 39 ? -8.406 -8.906 -9.68 1 96.06 39 SER B O 1
ATOM 1581 N N . VAL B 1 40 ? -9.461 -9.812 -8.039 1 96.94 40 VAL B N 1
ATOM 1582 C CA . VAL B 1 40 ? -8.367 -9.758 -7.074 1 96.94 40 VAL B CA 1
ATOM 1583 C C . VAL B 1 40 ? -8.062 -11.156 -6.555 1 96.94 40 VAL B C 1
ATOM 1585 O O . VAL B 1 40 ? -8.867 -11.75 -5.832 1 96.94 40 VAL B O 1
ATOM 1588 N N . ALA B 1 41 ? -6.914 -11.648 -6.918 1 96.88 41 ALA B N 1
ATOM 1589 C CA . ALA B 1 41 ? -6.488 -12.969 -6.477 1 96.88 41 ALA B CA 1
ATOM 1590 C C . ALA B 1 41 ? -5.594 -12.883 -5.246 1 96.88 41 ALA B C 1
ATOM 1592 O O . ALA B 1 41 ? -4.742 -11.992 -5.152 1 96.88 41 ALA B O 1
ATOM 1593 N N . VAL B 1 42 ? -5.809 -13.758 -4.312 1 96.69 42 VAL B N 1
ATOM 1594 C CA . VAL B 1 42 ? -5.035 -13.781 -3.076 1 96.69 42 VAL B CA 1
ATOM 1595 C C . VAL B 1 42 ? -4.188 -15.047 -3.02 1 96.69 42 VAL B C 1
ATOM 1597 O O . VAL B 1 42 ? -4.695 -16.156 -3.221 1 96.69 42 VAL B O 1
ATOM 1600 N N . PHE B 1 43 ? -2.912 -14.82 -2.748 1 95.44 43 PHE B N 1
ATOM 1601 C CA . PHE B 1 43 ? -1.969 -15.93 -2.648 1 95.44 43 PHE B CA 1
ATOM 1602 C C . PHE B 1 43 ? -1.296 -15.945 -1.282 1 95.44 43 PHE B C 1
ATOM 1604 O O . PHE B 1 43 ? -1.146 -14.898 -0.645 1 95.44 43 PHE B O 1
ATOM 1611 N N . THR B 1 44 ? -0.923 -17.094 -0.783 1 92.81 44 THR B N 1
ATOM 1612 C CA . THR B 1 44 ? 0.093 -17.234 0.253 1 92.81 44 THR B CA 1
ATOM 1613 C C . THR B 1 44 ? 1.46 -17.516 -0.366 1 92.81 44 THR B C 1
ATOM 1615 O O . THR B 1 44 ? 1.581 -18.344 -1.272 1 92.81 44 THR B O 1
ATOM 1618 N N . VAL B 1 45 ? 2.395 -16.688 -0.012 1 89.5 45 VAL B N 1
ATOM 1619 C CA . VAL B 1 45 ? 3.744 -16.828 -0.543 1 89.5 45 VAL B CA 1
ATOM 1620 C C . VAL B 1 45 ? 4.723 -17.109 0.598 1 89.5 45 VAL B C 1
ATOM 1622 O O . VAL B 1 45 ? 4.742 -16.391 1.596 1 89.5 45 VAL B O 1
ATOM 1625 N N . LYS B 1 46 ? 5.43 -18.125 0.529 1 82.19 46 LYS B N 1
ATOM 1626 C CA . LYS B 1 46 ? 6.492 -18.469 1.469 1 82.19 46 LYS B CA 1
ATOM 1627 C C . LYS B 1 46 ? 7.867 -18.359 0.81 1 82.19 46 LYS B C 1
ATOM 1629 O O . LYS B 1 46 ? 8.172 -19.094 -0.13 1 82.19 46 LYS B O 1
ATOM 1634 N N . LEU B 1 47 ? 8.523 -17.281 1.164 1 74.62 47 LEU B N 1
ATOM 1635 C CA . LEU B 1 47 ? 9.867 -17.094 0.63 1 74.62 47 LEU B CA 1
ATOM 1636 C C . LEU B 1 47 ? 10.914 -17.641 1.591 1 74.62 47 LEU B C 1
ATOM 1638 O O . LEU B 1 47 ? 10.859 -17.359 2.793 1 74.62 47 LEU B O 1
ATOM 1642 N N . LYS B 1 48 ? 11.461 -18.672 1.3 1 61.75 48 LYS B N 1
ATOM 1643 C CA . LYS B 1 48 ? 12.43 -19.312 2.186 1 61.75 48 LYS B CA 1
ATOM 1644 C C . LYS B 1 48 ? 13.719 -18.5 2.252 1 61.75 48 LYS B C 1
ATOM 1646 O O . LYS B 1 48 ? 14.164 -17.953 1.244 1 61.75 48 LYS B O 1
ATOM 1651 N N . GLU B 1 49 ? 14.117 -18.047 3.422 1 55.31 49 GLU B N 1
ATOM 1652 C CA . GLU B 1 49 ? 15.461 -17.516 3.617 1 55.31 49 GLU B CA 1
ATOM 1653 C C . GLU B 1 49 ? 16.531 -18.562 3.334 1 55.31 49 GLU B C 1
ATOM 1655 O O . GLU B 1 49 ? 16.297 -19.766 3.531 1 55.31 49 GLU B O 1
ATOM 1660 N N . GLU B 1 50 ? 17.531 -18.25 2.561 1 48.75 50 GLU B N 1
ATOM 1661 C CA . GLU B 1 50 ? 18.703 -19.094 2.328 1 48.75 50 GLU B CA 1
ATOM 1662 C C . GLU B 1 50 ? 19.203 -19.703 3.631 1 48.75 50 GLU B C 1
ATOM 1664 O O . GLU B 1 50 ? 19.328 -19.016 4.648 1 48.75 50 GLU B O 1
ATOM 1669 N N . GLY B 1 51 ? 19.016 -21.031 3.938 1 50.12 51 GLY B N 1
ATOM 1670 C CA . GLY B 1 51 ? 19.656 -21.938 4.887 1 50.12 51 GLY B CA 1
ATOM 1671 C C . GLY B 1 51 ? 18.719 -23.016 5.398 1 50.12 51 GLY B C 1
ATOM 1672 O O . GLY B 1 51 ? 19.156 -23.906 6.133 1 50.12 51 GLY B O 1
ATOM 1673 N N . ASN B 1 52 ? 17.562 -22.562 5.605 1 49.09 52 ASN B N 1
ATOM 1674 C CA . ASN B 1 52 ? 16.891 -23.672 6.273 1 49.09 52 ASN B CA 1
ATOM 1675 C C . ASN B 1 52 ? 16.391 -24.703 5.273 1 49.09 52 ASN B C 1
ATOM 1677 O O . ASN B 1 52 ? 15.68 -24.359 4.324 1 49.09 52 ASN B O 1
ATOM 1681 N N . GLY B 1 53 ? 17.281 -25.609 4.887 1 45.09 53 GLY B N 1
ATOM 1682 C CA . GLY B 1 53 ? 17.156 -26.891 4.191 1 45.09 53 GLY B CA 1
ATOM 1683 C C . GLY B 1 53 ? 15.75 -27.141 3.682 1 45.09 53 GLY B C 1
ATOM 1684 O O . GLY B 1 53 ? 15.484 -28.188 3.076 1 45.09 53 GLY B O 1
ATOM 1685 N N . SER B 1 54 ? 14.844 -26.688 4.375 1 50.19 54 SER B N 1
ATOM 1686 C CA . SER B 1 54 ? 13.57 -27.328 4.074 1 50.19 54 SER B CA 1
ATOM 1687 C C . SER B 1 54 ? 13.039 -26.891 2.713 1 50.19 54 SER B C 1
ATOM 1689 O O . SER B 1 54 ? 13.641 -26.047 2.045 1 50.19 54 SER B O 1
ATOM 1691 N N . SER B 1 55 ? 11.578 -26.781 2.57 1 53.09 55 SER B N 1
ATOM 1692 C CA . SER B 1 55 ? 10.688 -26.828 1.415 1 53.09 55 SER B CA 1
ATOM 1693 C C . SER B 1 55 ? 10.789 -25.547 0.596 1 53.09 55 SER B C 1
ATOM 1695 O O . SER B 1 55 ? 11.133 -24.484 1.129 1 53.09 55 SER B O 1
ATOM 1697 N N . GLY B 1 56 ? 11.117 -25.641 -0.745 1 59.25 56 GLY B N 1
ATOM 1698 C CA . GLY B 1 56 ? 11.227 -24.688 -1.838 1 59.25 56 GLY B CA 1
ATOM 1699 C C . GLY B 1 56 ? 10.266 -23.516 -1.704 1 59.25 56 GLY B C 1
ATOM 1700 O O . GLY B 1 56 ? 9.328 -23.562 -0.903 1 59.25 56 GLY B O 1
ATOM 1701 N N . ASP B 1 57 ? 10.688 -22.375 -2.047 1 66.56 57 ASP B N 1
ATOM 1702 C CA . ASP B 1 57 ? 9.758 -21.266 -2.236 1 66.56 57 ASP B CA 1
ATOM 1703 C C . ASP B 1 57 ? 8.461 -21.75 -2.875 1 66.56 57 ASP B C 1
ATOM 1705 O O . ASP B 1 57 ? 8.477 -22.547 -3.812 1 66.56 57 ASP B O 1
ATOM 1709 N N . GLU B 1 58 ? 7.465 -21.578 -2.047 1 83.56 58 GLU B N 1
ATOM 1710 C CA . GLU B 1 58 ? 6.164 -22.031 -2.533 1 83.56 58 GLU B CA 1
ATOM 1711 C C . GLU B 1 58 ? 5.129 -20.922 -2.459 1 83.56 58 GLU B C 1
ATOM 1713 O O . GLU B 1 58 ? 5.348 -19.906 -1.786 1 83.56 58 GLU B O 1
ATOM 1718 N N . TYR B 1 59 ? 4.168 -21.109 -3.287 1 90.06 59 TYR B N 1
ATOM 1719 C CA . TYR B 1 59 ? 3 -20.234 -3.242 1 90.06 59 TYR B CA 1
ATOM 1720 C C . TYR B 1 59 ? 1.719 -21.031 -3.467 1 90.06 59 TYR B C 1
ATOM 1722 O O . TYR B 1 59 ? 1.748 -22.109 -4.043 1 90.06 59 TYR B O 1
ATOM 1730 N N . GLU B 1 60 ? 0.614 -20.547 -2.957 1 93.06 60 GLU B N 1
ATOM 1731 C CA . GLU B 1 60 ? -0.715 -21.125 -3.123 1 93.06 60 GLU B CA 1
ATOM 1732 C C . GLU B 1 60 ? -1.779 -20.047 -3.25 1 93.06 60 GLU B C 1
ATOM 1734 O O . GLU B 1 60 ? -1.765 -19.062 -2.504 1 93.06 60 GLU B O 1
ATOM 1739 N N . GLN B 1 61 ? -2.662 -20.234 -4.27 1 94.56 61 GLN B N 1
ATOM 1740 C CA . GLN B 1 61 ? -3.797 -19.312 -4.344 1 94.56 61 GLN B CA 1
ATOM 1741 C C . GLN B 1 61 ? -4.883 -19.703 -3.342 1 94.56 61 GLN B C 1
ATOM 1743 O O . GLN B 1 61 ? -5.375 -20.828 -3.365 1 94.56 61 GLN B O 1
ATOM 1748 N N . VAL B 1 62 ? -5.383 -18.797 -2.561 1 94.31 62 VAL B N 1
ATOM 1749 C CA . VAL B 1 62 ? -6.273 -19.172 -1.465 1 94.31 62 VAL B CA 1
ATOM 1750 C C . VAL B 1 62 ? -7.66 -18.578 -1.707 1 94.31 62 VAL B C 1
ATOM 1752 O O . VAL B 1 62 ? -8.656 -19.094 -1.176 1 94.31 62 VAL B O 1
ATOM 1755 N N . TRP B 1 63 ? -7.715 -17.516 -2.475 1 94.88 63 TRP B N 1
ATOM 1756 C CA . TRP B 1 63 ? -9 -16.859 -2.684 1 94.88 63 TRP B CA 1
ATOM 1757 C C . TRP B 1 63 ? -8.969 -15.984 -3.928 1 94.88 63 TRP B C 1
ATOM 1759 O O . TRP B 1 63 ? -7.891 -15.664 -4.438 1 94.88 63 TRP B O 1
ATOM 1769 N N . GLU B 1 64 ? -10.07 -15.641 -4.402 1 95.62 64 GLU B N 1
ATOM 1770 C CA . GLU B 1 64 ? -10.195 -14.68 -5.5 1 95.62 64 GLU B CA 1
ATOM 1771 C C . GLU B 1 64 ? -11.555 -13.984 -5.469 1 95.62 64 GLU B C 1
ATOM 1773 O O . GLU B 1 64 ? -12.594 -14.641 -5.43 1 95.62 64 GLU B O 1
ATOM 1778 N N . TRP B 1 65 ? -11.547 -12.672 -5.426 1 95.25 65 TRP B N 1
ATOM 1779 C CA . TRP B 1 65 ? -12.758 -11.875 -5.57 1 95.25 65 TRP B CA 1
ATOM 1780 C C . TRP B 1 65 ? -12.977 -11.477 -7.027 1 95.25 65 TRP B C 1
ATOM 1782 O O . TRP B 1 65 ? -12.023 -11.086 -7.715 1 95.25 65 TRP B O 1
ATOM 1792 N N . HIS B 1 66 ? -14.156 -11.586 -7.398 1 93.5 66 HIS B N 1
ATOM 1793 C CA . HIS B 1 66 ? -14.492 -10.945 -8.672 1 93.5 66 HIS B CA 1
ATOM 1794 C C . HIS B 1 66 ? -14.609 -9.438 -8.516 1 93.5 66 HIS B C 1
ATOM 1796 O O . HIS B 1 66 ? -15.164 -8.953 -7.531 1 93.5 66 HIS B O 1
ATOM 1802 N N . ALA B 1 67 ? -13.914 -8.742 -9.344 1 91.25 67 ALA B N 1
ATOM 1803 C CA . ALA B 1 67 ? -13.977 -7.281 -9.359 1 91.25 67 ALA B CA 1
ATOM 1804 C C . ALA B 1 67 ? -14.648 -6.77 -10.633 1 91.25 67 ALA B C 1
ATOM 1806 O O . ALA B 1 67 ? -14.297 -7.188 -11.734 1 91.25 67 ALA B O 1
ATOM 1807 N N . SER B 1 68 ? -15.609 -5.887 -10.523 1 89.44 68 SER B N 1
ATOM 1808 C CA . SER B 1 68 ? -16.344 -5.352 -11.664 1 8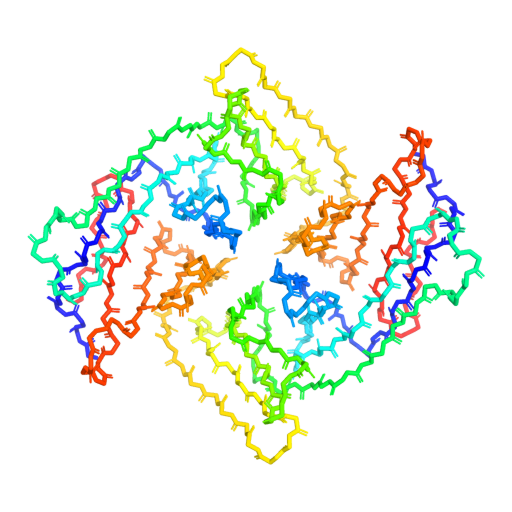9.44 68 SER B CA 1
ATOM 1809 C C . SER B 1 68 ? -15.5 -4.348 -12.445 1 89.44 68 SER B C 1
ATOM 1811 O O . SER B 1 68 ? -15.789 -4.051 -13.602 1 89.44 68 SER B O 1
ATOM 1813 N N . SER B 1 69 ? -14.633 -3.783 -11.828 1 94.81 69 SER B N 1
ATOM 1814 C CA . SER B 1 69 ? -13.719 -2.812 -12.438 1 94.81 69 SER B CA 1
ATOM 1815 C C . SER B 1 69 ? -12.273 -3.109 -12.062 1 94.81 69 SER B C 1
ATOM 1817 O O . SER B 1 69 ? -12 -3.65 -10.992 1 94.81 69 SER B O 1
ATOM 1819 N N . GLN B 1 70 ? -11.367 -2.754 -12.992 1 95.12 70 GLN B N 1
ATOM 1820 C CA . GLN B 1 70 ? -9.945 -3.055 -12.844 1 95.12 70 GLN B CA 1
ATOM 1821 C C . GLN B 1 70 ? -9.375 -2.439 -11.57 1 95.12 70 GLN B C 1
ATOM 1823 O O . GLN B 1 70 ? -9.5 -1.232 -11.352 1 95.12 70 GLN B O 1
ATOM 1828 N N . PRO B 1 71 ? -8.766 -3.264 -10.711 1 96.06 71 PRO B N 1
ATOM 1829 C CA . PRO B 1 71 ? -8.102 -2.701 -9.531 1 96.06 71 PRO B CA 1
ATOM 1830 C C . PRO B 1 71 ? -6.871 -1.864 -9.891 1 96.06 71 PRO B C 1
ATOM 1832 O O . PRO B 1 71 ? -6.113 -2.227 -10.797 1 96.06 71 PRO B O 1
ATOM 1835 N N . VAL B 1 72 ? -6.727 -0.748 -9.227 1 94.5 72 VAL B N 1
ATOM 1836 C CA . VAL B 1 72 ? -5.574 0.112 -9.484 1 94.5 72 VAL B CA 1
ATOM 1837 C C . VAL B 1 72 ? -4.688 0.173 -8.242 1 94.5 72 VAL B C 1
ATOM 1839 O O . VAL B 1 72 ? -3.486 0.43 -8.344 1 94.5 72 VAL B O 1
ATOM 1842 N N . SER B 1 73 ? -5.223 -0.018 -7.121 1 96 73 SER B N 1
ATOM 1843 C CA . SER B 1 73 ? -4.512 -0.052 -5.848 1 96 73 SER B CA 1
ATOM 1844 C C . SER B 1 73 ? -5.223 -0.952 -4.844 1 96 73 SER B C 1
ATOM 1846 O O . SER B 1 73 ? -6.453 -1.024 -4.828 1 96 73 SER B O 1
ATOM 1848 N N . ILE B 1 74 ? -4.438 -1.636 -3.982 1 97.44 74 ILE B N 1
ATOM 1849 C CA . ILE B 1 74 ? -4.977 -2.549 -2.979 1 97.44 74 ILE B CA 1
ATOM 1850 C C . ILE B 1 74 ? -4.293 -2.297 -1.636 1 97.44 74 ILE B C 1
ATOM 1852 O O . ILE B 1 74 ? -3.09 -2.029 -1.584 1 97.44 74 ILE B O 1
ATOM 1856 N N . ALA B 1 75 ? -4.988 -2.354 -0.598 1 96.19 75 ALA B N 1
ATOM 1857 C CA . ALA B 1 75 ? -4.441 -2.289 0.754 1 96.19 75 ALA B CA 1
ATOM 1858 C C . ALA B 1 75 ? -5.059 -3.359 1.648 1 96.19 75 ALA B C 1
ATOM 1860 O O . ALA B 1 75 ? -6.281 -3.516 1.688 1 96.19 75 ALA B O 1
ATOM 1861 N N . TRP B 1 76 ? -4.258 -4.078 2.373 1 95.81 76 TRP B N 1
ATOM 1862 C CA . TRP B 1 76 ? -4.738 -5.094 3.305 1 95.81 76 TRP B CA 1
ATOM 1863 C C . TRP B 1 76 ? -5.246 -4.457 4.594 1 95.81 76 TRP B C 1
ATOM 1865 O O . TRP B 1 76 ? -4.629 -3.525 5.117 1 95.81 76 TRP B O 1
ATOM 1875 N N . SER B 1 77 ? -6.324 -5.004 5.008 1 93.62 77 SER B N 1
ATOM 1876 C CA . SER B 1 77 ? -6.812 -4.637 6.332 1 93.62 77 SER B CA 1
ATOM 1877 C C . SER B 1 77 ? -6.043 -5.371 7.426 1 93.62 77 SER B C 1
ATOM 1879 O O . SER B 1 77 ? -5.691 -6.543 7.266 1 93.62 77 SER B O 1
ATOM 1881 N N . PRO B 1 78 ? -5.863 -4.684 8.547 1 90.81 78 PRO B N 1
ATOM 1882 C CA . PRO B 1 78 ? -5.195 -5.359 9.664 1 90.81 78 PRO B CA 1
ATOM 1883 C C . PRO B 1 78 ? -6.016 -6.52 10.227 1 90.81 78 PRO B C 1
ATOM 1885 O O . PRO B 1 78 ? -5.492 -7.336 10.992 1 90.81 78 PRO B O 1
ATOM 1888 N N . SER B 1 79 ? -7.211 -6.602 9.867 1 89.12 79 SER B N 1
ATOM 1889 C CA . SER B 1 79 ? -8.078 -7.656 10.391 1 89.12 79 SER B CA 1
ATOM 1890 C C . SER B 1 79 ? -7.902 -8.953 9.602 1 89.12 79 SER B C 1
ATOM 1892 O O . SER B 1 79 ? -8.453 -9.984 9.969 1 89.12 79 SER B O 1
ATOM 1894 N N . SER B 1 80 ? -7.152 -8.891 8.555 1 92.62 80 SER B N 1
ATOM 1895 C CA . SER B 1 80 ? -7.008 -10.062 7.699 1 92.62 80 SER B CA 1
ATOM 1896 C C . SER B 1 80 ? -6.152 -11.133 8.367 1 92.62 80 SER B C 1
ATOM 1898 O O . SER B 1 80 ? -5.086 -10.836 8.906 1 92.62 80 SER B O 1
ATOM 1900 N N . THR B 1 81 ? -6.645 -12.359 8.352 1 91.69 81 THR B N 1
ATOM 1901 C CA . THR B 1 81 ? -5.898 -13.477 8.93 1 91.69 81 THR B CA 1
ATOM 1902 C C . THR B 1 81 ? -6.41 -14.805 8.391 1 91.69 81 THR B C 1
ATOM 1904 O O . THR B 1 81 ? -7.602 -14.953 8.102 1 91.69 81 THR B O 1
ATOM 1907 N N . LEU B 1 82 ? -5.477 -15.688 8.234 1 91.06 82 LEU B N 1
ATOM 1908 C CA . LEU B 1 82 ? -5.832 -17.062 7.906 1 91.06 82 LEU B CA 1
ATOM 1909 C C . LEU B 1 82 ? -5.664 -17.969 9.125 1 91.06 82 LEU B C 1
ATOM 1911 O O . LEU B 1 82 ? -5.969 -19.156 9.062 1 91.06 82 LEU B O 1
ATOM 1915 N N . ARG B 1 83 ? -5.164 -17.3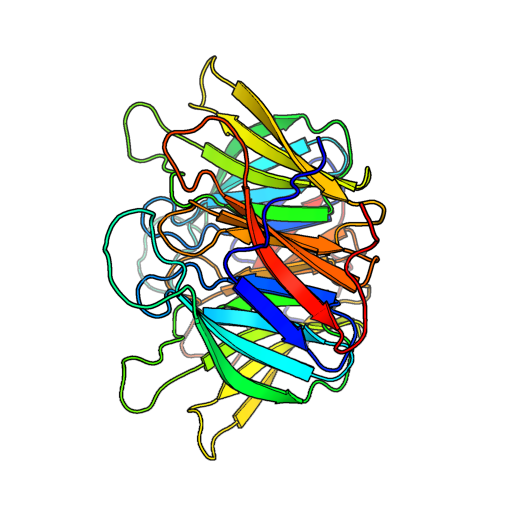91 10.133 1 86.81 83 ARG B N 1
ATOM 1916 C CA . ARG B 1 83 ? -4.789 -18.172 11.312 1 86.81 83 ARG B CA 1
ATOM 1917 C C . ARG B 1 83 ? -5.957 -18.297 12.281 1 86.81 83 ARG B C 1
ATOM 1919 O O . ARG B 1 83 ? -5.918 -19.109 13.203 1 86.81 83 ARG B O 1
ATOM 1926 N N . ALA B 1 84 ? -6.91 -17.609 12.133 1 83.88 84 ALA B N 1
ATOM 1927 C CA . ALA B 1 84 ? -8.094 -17.656 12.992 1 83.88 84 ALA B CA 1
ATOM 1928 C C . ALA B 1 84 ? -9.219 -18.438 12.328 1 83.88 84 ALA B C 1
ATOM 1930 O O . ALA B 1 84 ? -9.211 -18.641 11.109 1 83.88 84 ALA B O 1
ATOM 1931 N N . ALA B 1 85 ? -10.078 -19.016 13.289 1 83.06 85 ALA B N 1
ATOM 1932 C CA . ALA B 1 85 ? -11.305 -19.656 12.812 1 83.06 85 ALA B CA 1
ATOM 1933 C C . ALA B 1 85 ? -12.531 -18.875 13.273 1 83.06 85 ALA B C 1
ATOM 1935 O O . ALA B 1 85 ? -12.797 -18.781 14.477 1 83.06 85 ALA B O 1
ATOM 1936 N N . PRO B 1 86 ? -13.375 -18.203 12.305 1 84 86 PRO B N 1
ATOM 1937 C CA . PRO B 1 86 ? -13.219 -18.266 10.852 1 84 86 PRO B CA 1
ATOM 1938 C C . PRO B 1 86 ? -12.094 -17.375 10.336 1 84 86 PRO B C 1
ATOM 1940 O O . PRO B 1 86 ? -11.734 -16.391 10.992 1 84 86 PRO B O 1
ATOM 1943 N N . ALA B 1 87 ? -11.461 -17.781 9.211 1 90.31 87 ALA B N 1
ATOM 1944 C CA . ALA B 1 87 ? -10.508 -16.906 8.531 1 90.31 87 ALA B CA 1
ATOM 1945 C C . ALA B 1 87 ? -11.172 -15.609 8.086 1 90.31 87 ALA B C 1
ATOM 1947 O O . ALA B 1 87 ? -12.398 -15.531 7.98 1 90.31 87 ALA B O 1
ATOM 1948 N N . CYS B 1 88 ? -10.391 -14.602 7.91 1 93.38 88 CYS B N 1
ATOM 1949 C CA . CYS B 1 88 ? -10.906 -13.32 7.438 1 93.38 88 CYS B CA 1
ATOM 1950 C C . CYS B 1 88 ? -9.922 -12.664 6.473 1 93.38 88 CYS B C 1
ATOM 1952 O O . CYS B 1 88 ? -8.789 -12.352 6.852 1 93.38 88 CYS B O 1
ATOM 1954 N N . LEU B 1 89 ? -10.344 -12.555 5.293 1 95.56 89 LEU B N 1
ATOM 1955 C CA . LEU B 1 89 ? -9.617 -11.758 4.309 1 95.56 89 LEU B CA 1
ATOM 1956 C C . LEU B 1 89 ? -10.344 -10.445 4.023 1 95.56 89 LEU B C 1
ATOM 1958 O O . LEU B 1 89 ? -11.539 -10.445 3.719 1 95.56 89 LEU B O 1
ATOM 1962 N N . GLN B 1 90 ? -9.641 -9.422 4.184 1 94.94 90 GLN B N 1
ATOM 1963 C CA . GLN B 1 90 ? -10.234 -8.109 3.938 1 94.94 90 GLN B CA 1
ATOM 1964 C C . GLN B 1 90 ? -9.227 -7.164 3.291 1 94.94 90 GLN B C 1
ATOM 1966 O O . GLN B 1 90 ? -8.094 -7.039 3.76 1 94.94 90 GLN B O 1
ATOM 1971 N N . VAL B 1 91 ? -9.602 -6.547 2.166 1 96.19 91 VAL B N 1
ATOM 1972 C CA . VAL B 1 91 ? -8.758 -5.57 1.482 1 96.19 91 VAL B CA 1
ATOM 1973 C C . VAL B 1 91 ? -9.609 -4.375 1.048 1 96.19 91 VAL B C 1
ATOM 1975 O O . VAL B 1 91 ? -10.82 -4.5 0.872 1 96.19 91 VAL B O 1
ATOM 1978 N N . ALA B 1 92 ? -9.023 -3.227 1 1 95.38 92 ALA B N 1
ATOM 1979 C CA . ALA B 1 92 ? -9.562 -2.076 0.282 1 95.38 92 ALA B CA 1
ATOM 1980 C C . ALA B 1 92 ? -9.023 -2.012 -1.143 1 95.38 92 ALA B C 1
ATOM 1982 O O . ALA B 1 92 ? -7.816 -2.129 -1.36 1 95.38 92 ALA B O 1
ATOM 1983 N N . VAL B 1 93 ? -9.891 -1.86 -2.062 1 96.62 93 VAL B N 1
ATOM 1984 C CA . VAL B 1 93 ? -9.5 -1.863 -3.469 1 96.62 93 VAL B CA 1
ATOM 1985 C C . VAL B 1 93 ? -9.984 -0.582 -4.145 1 96.62 93 VAL B C 1
ATOM 1987 O O . VAL B 1 93 ? -11.172 -0.265 -4.105 1 96.62 93 VAL B O 1
ATOM 1990 N N . ALA B 1 94 ? -9.062 0.152 -4.633 1 95.62 94 ALA B N 1
ATOM 1991 C CA . ALA B 1 94 ? -9.406 1.229 -5.555 1 95.62 94 ALA B CA 1
ATOM 1992 C C . ALA B 1 94 ? -9.484 0.716 -6.992 1 95.62 94 ALA B C 1
ATOM 1994 O O . ALA B 1 94 ? -8.594 0 -7.449 1 95.62 94 ALA B O 1
ATOM 1995 N N . SER B 1 95 ? -10.5 1.086 -7.664 1 95.75 95 SER B N 1
ATOM 1996 C CA . SER B 1 95 ? -10.703 0.555 -9.008 1 95.75 95 SER B CA 1
ATOM 1997 C C . SER B 1 95 ? -10.781 1.676 -10.039 1 95.75 95 SER B C 1
ATOM 1999 O O . SER B 1 95 ? -10.867 2.852 -9.68 1 95.75 95 SER B O 1
ATOM 2001 N N . ALA B 1 96 ? -10.773 1.288 -11.289 1 94.75 96 ALA B N 1
ATOM 2002 C CA . ALA B 1 96 ? -10.727 2.225 -12.406 1 94.75 96 ALA B CA 1
ATOM 2003 C C . ALA B 1 96 ? -12.023 3.012 -12.523 1 94.75 96 ALA B C 1
ATOM 2005 O O . ALA B 1 96 ? -12.086 4.027 -13.227 1 94.75 96 ALA B O 1
ATOM 2006 N N . ASP B 1 97 ? -13.086 2.586 -11.898 1 93.88 97 ASP B N 1
ATOM 2007 C CA . ASP B 1 97 ? -14.352 3.311 -11.914 1 93.88 97 ASP B CA 1
ATOM 2008 C C . ASP B 1 97 ? -14.375 4.398 -10.844 1 93.88 97 ASP B C 1
ATOM 2010 O O . ASP B 1 97 ? -15.438 4.938 -10.523 1 93.88 97 ASP B O 1
ATOM 2014 N N . HIS B 1 98 ? -13.359 4.605 -10.172 1 92.75 98 HIS B N 1
ATOM 2015 C CA . HIS B 1 98 ? -13.125 5.707 -9.242 1 92.75 98 HIS B CA 1
ATOM 2016 C C . HIS B 1 98 ? -13.711 5.398 -7.867 1 92.75 98 HIS B C 1
ATOM 2018 O O . HIS B 1 98 ? -13.938 6.309 -7.066 1 92.75 98 HIS B O 1
ATOM 2024 N N . LYS B 1 99 ? -13.977 4.145 -7.652 1 92.19 99 LYS B N 1
ATOM 2025 C CA . LYS B 1 99 ? -14.539 3.748 -6.363 1 92.19 99 LYS B CA 1
ATOM 2026 C C . LYS B 1 99 ? -13.508 3.008 -5.52 1 92.19 99 LYS B C 1
ATOM 2028 O O . LYS B 1 99 ? -12.609 2.352 -6.059 1 92.19 99 LYS B O 1
ATOM 2033 N N . VAL B 1 100 ? -13.625 3.232 -4.273 1 93 100 VAL B N 1
ATOM 2034 C CA . VAL B 1 100 ? -12.898 2.408 -3.312 1 93 100 VAL B CA 1
ATOM 2035 C C . VAL B 1 100 ? -13.867 1.453 -2.617 1 93 100 VAL B C 1
ATOM 2037 O O . VAL B 1 100 ? -14.867 1.885 -2.035 1 93 100 VAL B O 1
ATOM 2040 N N . ARG B 1 101 ? -13.617 0.185 -2.717 1 94.19 101 ARG B N 1
ATOM 2041 C CA . ARG B 1 101 ? -14.461 -0.84 -2.111 1 94.19 101 ARG B CA 1
ATOM 2042 C C . ARG B 1 101 ? -13.68 -1.65 -1.08 1 94.19 101 ARG B C 1
ATOM 2044 O O . ARG B 1 101 ? -12.516 -1.984 -1.298 1 94.19 101 ARG B O 1
ATOM 2051 N N . GLN B 1 102 ? -14.289 -1.824 -0.015 1 93 102 GLN B N 1
ATOM 2052 C CA . GLN B 1 102 ? -13.797 -2.818 0.936 1 93 102 GLN B CA 1
ATOM 2053 C C . GLN B 1 102 ? -14.43 -4.184 0.674 1 93 102 GLN B C 1
ATOM 2055 O O . GLN B 1 102 ? -15.656 -4.312 0.642 1 93 102 GLN B O 1
ATOM 2060 N N . ILE B 1 103 ? -13.617 -5.168 0.473 1 94.81 103 ILE B N 1
ATOM 2061 C CA . ILE B 1 103 ? -14.102 -6.512 0.191 1 94.81 103 ILE B CA 1
ATOM 2062 C C . ILE B 1 103 ? -13.586 -7.484 1.249 1 94.81 103 ILE B C 1
ATOM 2064 O O . ILE B 1 103 ? -12.445 -7.363 1.707 1 94.81 103 ILE B O 1
ATOM 2068 N N . SER B 1 104 ? -14.461 -8.32 1.666 1 93.81 104 SER B N 1
ATOM 2069 C CA . SER B 1 104 ? -14.094 -9.273 2.707 1 93.81 104 SER B CA 1
ATOM 2070 C C . SER B 1 104 ? -14.648 -10.656 2.408 1 93.81 104 SER B C 1
ATOM 2072 O O . SER B 1 104 ? -15.633 -10.797 1.68 1 93.81 104 SER B O 1
ATOM 2074 N N . SER B 1 105 ? -13.953 -11.625 2.861 1 94.31 105 SER B N 1
ATOM 2075 C CA . SER B 1 105 ? -14.359 -13.023 2.742 1 94.31 105 SER B CA 1
ATOM 2076 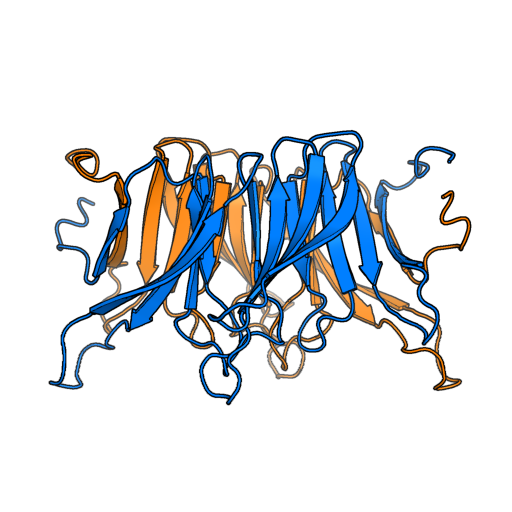C C . SER B 1 105 ? -13.891 -13.844 3.943 1 94.31 105 SER B C 1
ATOM 2078 O O . SER B 1 105 ? -12.781 -13.641 4.441 1 94.31 105 SER B O 1
ATOM 2080 N N . ASP B 1 106 ? -14.664 -14.742 4.434 1 91.88 106 ASP B N 1
ATOM 2081 C CA . ASP B 1 106 ? -14.258 -15.719 5.441 1 91.88 106 ASP B CA 1
ATOM 2082 C C . ASP B 1 106 ? -13.805 -17.016 4.785 1 91.88 106 ASP B C 1
ATOM 2084 O O . ASP B 1 106 ? -13.688 -18.047 5.457 1 91.88 106 ASP B O 1
ATOM 2088 N N . LEU B 1 107 ? -13.531 -16.953 3.479 1 89.69 107 LEU B N 1
ATOM 2089 C CA . LEU B 1 107 ? -13.117 -18.078 2.664 1 89.69 107 LEU B CA 1
ATOM 2090 C C . LEU B 1 107 ? -14.242 -19.109 2.549 1 89.69 107 LEU B C 1
ATOM 2092 O O . LEU B 1 107 ? -14 -20.266 2.182 1 89.69 107 LEU B O 1
ATOM 2096 N N . GLY B 1 108 ? -15.406 -18.672 2.918 1 87.44 108 GLY B N 1
ATOM 2097 C CA . GLY B 1 108 ? -16.609 -19.484 2.785 1 87.44 108 GLY B CA 1
ATOM 2098 C C . GLY B 1 108 ? -17.703 -18.797 2.008 1 87.44 108 GLY B C 1
ATOM 2099 O O . GLY B 1 108 ? -17.484 -18.344 0.885 1 87.44 108 GLY B O 1
ATOM 2100 N N . GLU B 1 109 ? -18.828 -18.75 2.627 1 85.62 109 GLU B N 1
ATOM 2101 C CA . GLU B 1 109 ? -20 -18.219 1.926 1 85.62 109 GLU B CA 1
ATOM 2102 C C . GLU B 1 109 ? -20.172 -16.734 2.164 1 85.62 109 GLU B C 1
ATOM 2104 O O . GLU B 1 109 ? -20.922 -16.062 1.451 1 85.62 109 GLU B O 1
ATOM 2109 N N . SER B 1 110 ? -19.453 -16.234 3.029 1 86.88 110 SER B N 1
ATOM 2110 C CA . SER B 1 110 ? -19.641 -14.828 3.371 1 86.88 110 SER B CA 1
ATOM 2111 C C . SER B 1 110 ? -18.656 -13.945 2.621 1 86.88 110 SER B C 1
ATOM 2113 O O . SER B 1 110 ? -17.453 -13.984 2.887 1 86.88 110 SER B O 1
ATOM 2115 N N . ASN B 1 111 ? -19.156 -13.32 1.629 1 88.31 111 ASN B N 1
ATOM 2116 C CA . ASN B 1 111 ? -18.406 -12.336 0.859 1 88.31 111 ASN B CA 1
ATOM 2117 C C . ASN B 1 111 ? -19.109 -10.984 0.833 1 88.31 111 ASN B C 1
ATOM 2119 O O . ASN B 1 111 ? -20.25 -10.891 0.386 1 88.31 111 ASN B O 1
ATOM 2123 N N . VAL B 1 112 ? -18.484 -10 1.365 1 90.81 112 VAL B N 1
ATOM 2124 C CA . VAL B 1 112 ? -19.094 -8.68 1.48 1 90.81 112 VAL B CA 1
ATOM 2125 C C . VAL B 1 112 ? -18.297 -7.668 0.66 1 90.81 112 VAL B C 1
ATOM 2127 O O . VAL B 1 112 ? -17.078 -7.656 0.7 1 90.81 112 VAL B O 1
ATOM 2130 N N . VAL B 1 113 ? -18.922 -6.918 -0.128 1 91.88 113 VAL B N 1
ATOM 2131 C CA . VAL B 1 113 ? -18.344 -5.793 -0.865 1 91.88 113 VAL B CA 1
ATOM 2132 C C . VAL B 1 113 ? -19.062 -4.504 -0.467 1 91.88 113 VAL B C 1
ATOM 2134 O O . VAL B 1 113 ? -20.297 -4.406 -0.576 1 91.88 113 VAL B O 1
ATOM 2137 N N . GLN B 1 114 ? -18.359 -3.604 0.04 1 90.06 114 GLN B N 1
ATOM 2138 C CA . GLN B 1 114 ? -18.906 -2.316 0.457 1 90.06 114 GLN B CA 1
ATOM 2139 C C . GLN B 1 114 ? -18.156 -1.161 -0.198 1 90.06 114 GLN B C 1
ATOM 2141 O O . GLN B 1 114 ? -16.938 -1.078 -0.102 1 90.06 114 GLN B O 1
ATOM 2146 N N . GLU B 1 115 ? -18.844 -0.302 -0.856 1 90.12 115 GLU B N 1
ATOM 2147 C CA . GLU B 1 115 ? -18.234 0.938 -1.334 1 90.12 115 GLU B CA 1
ATOM 2148 C C . GLU B 1 115 ? -17.984 1.911 -0.185 1 90.12 115 GLU B C 1
ATOM 2150 O O . GLU B 1 115 ? -18.922 2.275 0.537 1 90.12 115 GLU B O 1
ATOM 2155 N N . ILE B 1 116 ? -16.797 2.301 -0.05 1 85.56 116 ILE B N 1
ATOM 2156 C CA . ILE B 1 116 ? -16.516 3.098 1.138 1 85.56 116 ILE B CA 1
ATOM 2157 C C . ILE B 1 116 ? -16.125 4.52 0.725 1 85.56 116 ILE B C 1
ATOM 2159 O O . ILE B 1 116 ? -16.266 5.461 1.509 1 85.56 116 ILE B O 1
ATOM 2163 N N . LEU B 1 117 ? -15.523 4.719 -0.442 1 83.81 117 LEU B N 1
ATOM 2164 C CA . LEU B 1 117 ? -15.148 6.035 -0.946 1 83.81 117 LEU B CA 1
ATOM 2165 C C . LEU B 1 117 ? -15.391 6.129 -2.449 1 83.81 117 LEU B C 1
ATOM 2167 O O . LEU B 1 117 ? -15.297 5.129 -3.162 1 83.81 117 LEU B O 1
ATOM 2171 N N . SER B 1 118 ? -15.844 7.305 -2.797 1 82.94 118 SER B N 1
ATOM 2172 C CA . SER B 1 118 ? -16 7.602 -4.219 1 82.94 118 SER B CA 1
ATOM 2173 C C . SER B 1 118 ? -15.266 8.875 -4.605 1 82.94 118 SER B C 1
ATOM 2175 O O . SER B 1 118 ? -15.438 9.914 -3.963 1 82.94 118 SER B O 1
ATOM 2177 N N . HIS B 1 119 ? -14.422 8.68 -5.52 1 83.69 119 HIS B N 1
ATOM 2178 C CA . HIS B 1 119 ? -13.695 9.828 -6.051 1 83.69 119 HIS B CA 1
ATOM 2179 C C . HIS B 1 119 ? -14.289 10.289 -7.375 1 83.69 119 HIS B C 1
ATOM 2181 O O . HIS B 1 119 ? -15.055 9.562 -8.008 1 83.69 119 HIS B O 1
ATOM 2187 N N . THR B 1 120 ? -14.086 11.539 -7.699 1 83.12 120 THR B N 1
ATOM 2188 C CA . THR B 1 120 ? -14.578 12.086 -8.961 1 83.12 120 THR B CA 1
ATOM 2189 C C . THR B 1 120 ? -13.609 11.781 -10.094 1 83.12 120 THR B C 1
ATOM 2191 O O . THR B 1 120 ? -13.953 11.922 -11.273 1 83.12 120 THR B O 1
ATOM 2194 N N . ASP B 1 121 ? -12.43 11.406 -9.75 1 87.62 121 ASP B N 1
ATOM 2195 C CA . ASP B 1 121 ? -11.391 11.07 -10.719 1 87.62 121 ASP B CA 1
ATOM 2196 C C . ASP B 1 121 ? -10.633 9.812 -10.297 1 87.62 121 ASP B C 1
ATOM 2198 O O . ASP B 1 121 ? -10.961 9.203 -9.273 1 87.62 121 ASP B O 1
ATOM 2202 N N . PHE B 1 122 ? -9.672 9.453 -11.141 1 87.62 122 PHE B N 1
ATOM 2203 C CA . PHE B 1 122 ? -8.953 8.211 -10.898 1 87.62 122 PHE B CA 1
ATOM 2204 C C . PHE B 1 122 ? -8.312 8.219 -9.508 1 87.62 122 PHE B C 1
ATOM 2206 O O . PHE B 1 122 ? -7.781 9.234 -9.07 1 87.62 122 PHE B O 1
ATOM 2213 N N . VAL B 1 123 ? -8.453 7.102 -8.805 1 89.12 123 VAL B N 1
ATOM 2214 C CA . VAL B 1 123 ? -7.797 6.895 -7.516 1 89.12 123 VAL B CA 1
ATOM 2215 C C . VAL B 1 123 ? -6.371 6.391 -7.734 1 89.12 123 VAL B C 1
ATOM 2217 O O . VAL B 1 123 ? -6.148 5.465 -8.516 1 89.12 123 VAL B O 1
ATOM 2220 N N . ASN B 1 124 ? -5.43 6.945 -7.078 1 91.12 124 ASN B N 1
ATOM 2221 C CA . ASN B 1 124 ? -4.031 6.582 -7.262 1 91.12 124 ASN B CA 1
ATOM 2222 C C . ASN B 1 124 ? -3.535 5.664 -6.148 1 91.12 124 ASN B C 1
ATOM 2224 O O . ASN B 1 124 ? -2.623 4.863 -6.355 1 91.12 124 ASN B O 1
ATOM 2228 N N . SER B 1 125 ? -4.09 5.801 -5.055 1 95.12 125 SER B N 1
ATOM 2229 C CA . SER B 1 125 ? -3.607 5.004 -3.93 1 95.12 125 SER B CA 1
ATOM 2230 C C . SER B 1 125 ? -4.688 4.832 -2.869 1 95.12 125 SER B C 1
ATOM 2232 O O . SER B 1 125 ? -5.566 5.688 -2.727 1 95.12 125 SER B O 1
ATOM 2234 N N . VAL B 1 126 ? -4.672 3.729 -2.152 1 95.31 126 VAL B N 1
ATOM 2235 C CA . VAL B 1 126 ? -5.512 3.428 -0.997 1 95.31 126 VAL B CA 1
ATOM 2236 C C . VAL B 1 126 ? -4.656 2.855 0.13 1 95.31 126 VAL B C 1
ATOM 2238 O O . VAL B 1 126 ? -3.682 2.141 -0.123 1 95.31 126 VAL B O 1
ATOM 2241 N N . THR B 1 127 ? -4.965 3.191 1.35 1 94.31 127 THR B N 1
ATOM 2242 C CA . THR B 1 127 ? -4.207 2.711 2.498 1 94.31 127 THR B CA 1
ATOM 2243 C C . THR B 1 127 ? -5.086 2.652 3.742 1 94.31 127 THR B C 1
ATOM 2245 O O . THR B 1 127 ? -6.047 3.414 3.865 1 94.31 127 THR B O 1
ATOM 2248 N N . TYR B 1 128 ? -4.828 1.71 4.641 1 91.62 128 TYR B N 1
ATOM 2249 C CA . TYR B 1 128 ? -5.426 1.685 5.969 1 91.62 128 TYR B CA 1
ATOM 2250 C C . TYR B 1 128 ? -4.559 2.434 6.973 1 91.62 128 TYR B C 1
ATOM 2252 O O . TYR B 1 128 ? -3.34 2.512 6.812 1 91.62 128 TYR B O 1
ATOM 2260 N N . ASN B 1 129 ? -5.324 2.99 7.969 1 83.06 129 ASN B N 1
ATOM 2261 C CA . ASN B 1 129 ? -4.578 3.674 9.023 1 83.06 129 ASN B CA 1
ATOM 2262 C C . ASN B 1 129 ? -3.967 2.686 10.008 1 83.06 129 ASN B C 1
ATOM 2264 O O . ASN B 1 129 ? -4.633 2.238 10.938 1 83.06 129 ASN B O 1
ATOM 2268 N N . GLY B 1 130 ? -2.709 2.182 9.742 1 73.19 130 GLY B N 1
ATOM 2269 C CA . GLY B 1 130 ? -1.917 1.423 10.695 1 73.19 130 GLY B CA 1
ATOM 2270 C C . GLY B 1 130 ? -2.535 0.085 11.055 1 73.19 130 GLY B C 1
ATOM 2271 O O . GLY B 1 130 ? -2.986 -0.652 10.18 1 73.19 130 GLY B O 1
ATOM 2272 N N . ASP B 1 131 ? -2.625 -0.199 12.445 1 67.62 131 ASP B N 1
ATOM 2273 C CA . ASP B 1 131 ? -2.945 -1.53 12.953 1 67.62 131 ASP B CA 1
ATOM 2274 C C . ASP B 1 131 ? -4.43 -1.644 13.297 1 67.62 131 ASP B C 1
ATOM 2276 O O . ASP B 1 131 ? -4.957 -2.748 13.438 1 67.62 131 ASP B O 1
ATOM 2280 N N . SER B 1 132 ? -5.09 -0.518 13.32 1 72.44 132 SER B N 1
ATOM 2281 C CA . SER B 1 132 ? -6.492 -0.619 13.703 1 72.44 132 SER B CA 1
ATOM 2282 C C . SER B 1 132 ? -7.383 -0.841 12.484 1 72.44 132 SER B C 1
ATOM 2284 O O . SER B 1 132 ? -8.367 -1.581 12.555 1 72.44 132 SER B O 1
ATOM 2286 N N . GLY B 1 133 ? -6.953 -0.265 11.438 1 75.06 133 GLY B N 1
ATOM 2287 C CA . GLY B 1 133 ? -7.762 -0.362 10.234 1 75.06 133 GLY B CA 1
ATOM 2288 C C . GLY B 1 133 ? -9.062 0.409 10.328 1 75.06 133 GLY B C 1
ATOM 2289 O O . GLY B 1 133 ? -10.023 0.108 9.609 1 75.06 133 GLY B O 1
ATOM 2290 N N . SER B 1 134 ? -9.148 1.341 11.195 1 77.38 134 SER B N 1
ATOM 2291 C CA . SER B 1 134 ? -10.383 2.09 11.445 1 77.38 134 SER B CA 1
ATOM 2292 C C . SER B 1 134 ? -10.594 3.164 10.383 1 77.38 134 SER B C 1
ATOM 2294 O O . SER B 1 134 ? -11.688 3.727 10.273 1 77.38 134 SER B O 1
ATOM 2296 N N . LEU B 1 135 ? -9.586 3.379 9.641 1 83.38 135 LEU B N 1
ATOM 2297 C CA . LEU B 1 135 ? -9.625 4.418 8.617 1 83.38 135 LEU B CA 1
ATOM 2298 C C . LEU B 1 135 ? -9.008 3.928 7.316 1 83.38 135 LEU B C 1
ATOM 2300 O O . LEU B 1 135 ? -7.957 3.277 7.332 1 83.38 135 LEU B O 1
ATOM 2304 N N . VAL B 1 136 ? -9.695 4.184 6.25 1 89.62 136 VAL B N 1
ATOM 2305 C CA . VAL B 1 136 ? -9.156 3.977 4.91 1 89.62 136 VAL B CA 1
ATOM 2306 C C . VAL B 1 136 ? -8.977 5.32 4.211 1 89.62 136 VAL B C 1
ATOM 2308 O O . VAL B 1 136 ? -9.922 6.117 4.137 1 89.62 136 VAL B O 1
ATOM 2311 N N . ALA B 1 137 ? -7.781 5.551 3.787 1 90.62 137 ALA B N 1
ATOM 2312 C CA . ALA B 1 137 ? -7.496 6.785 3.059 1 90.62 137 ALA B CA 1
ATOM 2313 C C . ALA B 1 137 ? -7.188 6.496 1.592 1 90.62 137 ALA B C 1
ATOM 2315 O O . ALA B 1 137 ? -6.605 5.461 1.265 1 90.62 137 ALA B O 1
ATOM 2316 N N . SER B 1 138 ? -7.59 7.379 0.743 1 92.56 138 SER B N 1
ATOM 2317 C CA . SER B 1 138 ? -7.297 7.27 -0.683 1 92.56 138 SER B CA 1
ATOM 2318 C C . SER B 1 138 ? -6.941 8.625 -1.283 1 92.56 138 SER B C 1
ATOM 2320 O O . SER B 1 138 ? -7.355 9.664 -0.769 1 92.56 138 SER B O 1
ATOM 2322 N N . ALA B 1 139 ? -6.066 8.555 -2.264 1 91.75 139 ALA B N 1
ATOM 2323 C CA . ALA B 1 139 ? -5.699 9.727 -3.047 1 91.75 139 ALA B CA 1
ATOM 2324 C C . ALA B 1 139 ? -6.078 9.547 -4.516 1 91.75 139 ALA B C 1
ATOM 2326 O O . ALA B 1 139 ? -5.973 8.445 -5.059 1 91.75 139 ALA B O 1
ATOM 2327 N N . GLY B 1 140 ? -6.523 10.656 -5.141 1 86.06 140 GLY B N 1
ATOM 2328 C CA . GLY B 1 140 ? -6.938 10.578 -6.531 1 86.06 140 GLY B CA 1
ATOM 2329 C C . GLY B 1 140 ? -6.422 11.734 -7.371 1 86.06 140 GLY B C 1
ATOM 2330 O O . GLY B 1 140 ? -5.625 12.539 -6.895 1 86.06 140 GLY B O 1
ATOM 2331 N N . ASP B 1 141 ? -6.859 11.734 -8.586 1 80.75 141 ASP B N 1
ATOM 2332 C CA . ASP B 1 141 ? -6.398 12.711 -9.57 1 80.75 141 ASP B CA 1
ATOM 2333 C C . ASP B 1 141 ? -7.031 14.078 -9.32 1 80.75 141 ASP B C 1
ATOM 2335 O O . ASP B 1 141 ? -6.68 15.062 -9.984 1 80.75 141 ASP B O 1
ATOM 2339 N N . ASP B 1 142 ? -7.969 14.219 -8.398 1 67.06 142 ASP B N 1
ATOM 2340 C CA . ASP B 1 142 ? -8.406 15.539 -7.961 1 67.06 142 ASP B CA 1
ATOM 2341 C C . ASP B 1 142 ? -7.352 16.203 -7.066 1 67.06 142 ASP B C 1
ATOM 2343 O O . ASP B 1 142 ? -7.484 17.359 -6.699 1 67.06 142 ASP B O 1
ATOM 2347 N N . LEU B 1 143 ? -6.34 15.375 -6.844 1 73.62 143 LEU B N 1
ATOM 2348 C CA . LEU B 1 143 ? -5.098 15.805 -6.203 1 73.62 143 LEU B CA 1
ATOM 2349 C C . LEU B 1 143 ? -5.32 16.078 -4.723 1 73.62 143 LEU B C 1
ATOM 2351 O O . LEU B 1 143 ? -4.711 17 -4.16 1 73.62 143 LEU B O 1
ATOM 2355 N N . THR B 1 144 ? -6.398 15.445 -4.176 1 76.5 144 THR B N 1
ATOM 2356 C CA . THR B 1 144 ? -6.648 15.445 -2.738 1 76.5 144 THR B CA 1
ATOM 2357 C C . THR B 1 144 ? -6.668 14.023 -2.189 1 76.5 144 THR B C 1
ATOM 2359 O O . THR B 1 144 ? -6.719 13.055 -2.955 1 76.5 144 THR B O 1
ATOM 2362 N N . ALA B 1 145 ? -6.406 13.953 -0.985 1 85.62 145 ALA B N 1
ATOM 2363 C CA . ALA B 1 145 ? -6.586 12.68 -0.293 1 85.62 145 ALA B CA 1
ATOM 2364 C C . ALA B 1 145 ? -7.645 12.789 0.799 1 85.62 145 ALA B C 1
ATOM 2366 O O . ALA B 1 145 ? -7.73 13.812 1.486 1 85.62 145 ALA B O 1
ATOM 2367 N N . GLN B 1 146 ? -8.484 11.742 0.824 1 84.12 146 GLN B N 1
ATOM 2368 C CA . GLN B 1 146 ? -9.539 11.68 1.831 1 84.12 146 GLN B CA 1
ATOM 2369 C C . GLN B 1 146 ? -9.5 10.352 2.582 1 84.12 146 GLN B C 1
ATOM 2371 O O . GLN B 1 146 ? -9.164 9.312 2.004 1 84.12 146 GLN B O 1
ATOM 2376 N N . GLY B 1 147 ? -9.727 10.445 3.859 1 83.56 147 GLY B N 1
ATOM 2377 C CA . GLY B 1 147 ? -9.844 9.258 4.695 1 83.56 147 GLY B CA 1
ATOM 2378 C C . GLY B 1 147 ? -11.242 9.055 5.254 1 83.56 147 GLY B C 1
ATOM 2379 O O . GLY B 1 147 ? -11.883 10.016 5.691 1 83.56 147 GLY B O 1
ATOM 2380 N N . VAL B 1 148 ? -11.695 7.836 5.152 1 77.69 148 VAL B N 1
ATOM 2381 C CA . VAL B 1 148 ? -13.008 7.496 5.688 1 77.69 148 VAL B CA 1
ATOM 2382 C C . VAL B 1 148 ? -12.867 6.438 6.781 1 77.69 148 VAL B C 1
ATOM 2384 O O . VAL B 1 148 ? -12.07 5.504 6.648 1 77.69 148 VAL B O 1
ATOM 2387 N N . GLY B 1 149 ? -13.25 6.633 7.902 1 73.69 149 GLY B N 1
ATOM 2388 C CA . GLY B 1 149 ? -13.18 5.664 8.984 1 73.69 149 GLY B CA 1
ATOM 2389 C C . GLY B 1 149 ? -14.5 5.48 9.711 1 73.69 149 GLY B C 1
ATOM 2390 O O . GLY B 1 149 ? -15.414 6.297 9.562 1 73.69 149 GLY B O 1
ATOM 2391 N N . GLN B 1 150 ? -14.836 4.16 10.102 1 56.19 150 GLN B N 1
ATOM 2392 C CA . GLN B 1 150 ? -15.93 3.969 11.047 1 56.19 150 GLN B CA 1
ATOM 2393 C C . GLN B 1 150 ? -15.562 4.492 12.43 1 56.19 150 GLN B C 1
ATOM 2395 O O . GLN B 1 150 ? -14.797 3.854 13.164 1 56.19 150 GLN B O 1
ATOM 2400 N N . LEU B 1 151 ? -15.219 5.777 12.586 1 47.09 151 LEU B N 1
ATOM 2401 C CA . LEU B 1 151 ? -14.961 6.164 13.969 1 47.09 151 LEU B CA 1
ATOM 2402 C C . LEU B 1 151 ? -16.031 5.598 14.898 1 47.09 151 LEU B C 1
ATOM 2404 O O . LEU B 1 151 ? -15.703 5.059 15.961 1 47.09 151 LEU B O 1
ATOM 2408 N N . LEU B 1 152 ? -17.031 6.5 15.32 1 39.53 152 LEU B N 1
ATOM 2409 C CA . LEU B 1 152 ? -18.016 6.246 16.375 1 39.53 152 LEU B CA 1
ATOM 2410 C C . LEU B 1 152 ? -18.969 5.129 15.969 1 39.53 152 LEU B C 1
ATOM 2412 O O . LEU B 1 152 ? -19.141 4.852 14.773 1 39.53 152 LEU B O 1
ATOM 2416 N N . ALA B 1 153 ? -19.578 4.406 16.938 1 38.94 153 ALA B N 1
ATOM 2417 C CA . ALA B 1 153 ? -20.75 3.541 16.922 1 38.94 153 ALA B CA 1
ATOM 2418 C C . ALA B 1 153 ? -21.656 3.871 15.727 1 38.94 153 ALA B C 1
ATOM 2420 O O . ALA B 1 153 ? -22.672 3.211 15.516 1 38.94 153 ALA B O 1
ATOM 2421 N N . ASP B 1 154 ? -21.703 5.02 15.305 1 41.78 154 ASP B N 1
ATOM 2422 C CA . ASP B 1 154 ? -22.719 5.422 14.344 1 41.78 154 ASP B CA 1
ATOM 2423 C C . ASP B 1 154 ? -22.328 5.039 12.922 1 41.78 154 ASP B C 1
ATOM 2425 O O . ASP B 1 154 ? -21.141 5.004 12.594 1 41.78 154 ASP B O 1
ATOM 2429 N N . THR B 1 155 ? -23.109 4.27 12.211 1 46.56 155 THR B N 1
ATOM 2430 C CA . THR B 1 155 ? -23.219 3.723 10.867 1 46.56 155 THR B CA 1
ATOM 2431 C C . THR B 1 155 ? -22.625 4.68 9.844 1 46.56 155 THR B C 1
ATOM 2433 O O . THR B 1 155 ? -22.516 4.344 8.664 1 46.56 155 THR B O 1
ATOM 2436 N N . ASP B 1 156 ? -22.391 5.926 10.234 1 50.12 156 ASP B N 1
ATOM 2437 C CA . ASP B 1 156 ? -22.141 6.871 9.156 1 50.12 156 ASP B CA 1
ATOM 2438 C C . ASP B 1 156 ? -20.641 7.035 8.906 1 50.12 156 ASP B C 1
ATOM 2440 O O . ASP B 1 156 ? -19.859 7.145 9.844 1 50.12 156 ASP B O 1
ATOM 2444 N N . PHE B 1 157 ? -20.25 6.559 7.832 1 54.31 157 PHE B N 1
ATOM 2445 C CA . PHE B 1 157 ? -18.875 6.758 7.363 1 54.31 157 PHE B CA 1
ATOM 2446 C C . PHE B 1 157 ? -18.484 8.227 7.445 1 54.31 157 PHE B C 1
ATOM 2448 O O . PHE B 1 157 ? -19.25 9.102 7.051 1 54.31 157 PHE B O 1
ATOM 2455 N N . LYS B 1 158 ? -17.703 8.648 8.508 1 60.88 158 LYS B N 1
ATOM 2456 C CA . LYS B 1 158 ? -17.156 10 8.609 1 60.88 158 LYS B CA 1
ATOM 2457 C C . LYS B 1 158 ? -15.805 10.094 7.91 1 60.88 158 LYS B C 1
ATOM 2459 O O . LYS B 1 158 ? -15.195 9.078 7.582 1 60.88 158 LYS B O 1
ATOM 2464 N N . VAL B 1 159 ? -15.562 11.367 7.414 1 59.41 159 VAL B N 1
ATOM 2465 C CA . VAL B 1 159 ? -14.281 11.664 6.793 1 59.41 159 VAL B CA 1
ATOM 2466 C C . VAL B 1 159 ? -13.328 12.258 7.832 1 59.41 159 VAL B C 1
ATOM 2468 O O . VAL B 1 159 ? -13.203 13.484 7.938 1 59.41 159 VAL B O 1
ATOM 2471 N N . PRO B 1 160 ? -12.617 11.461 8.547 1 66.06 160 PRO B N 1
ATOM 2472 C CA . PRO B 1 160 ? -11.766 11.984 9.609 1 66.06 160 PRO B CA 1
ATOM 2473 C C . PRO B 1 160 ? -10.469 12.594 9.078 1 66.06 160 PRO B C 1
ATOM 2475 O O . PRO B 1 160 ? -9.805 13.359 9.781 1 66.06 160 PRO B O 1
ATOM 2478 N N . LEU B 1 161 ? -10.117 12.375 7.828 1 76.38 161 LEU B N 1
ATOM 2479 C CA . LEU B 1 161 ? -8.828 12.828 7.332 1 76.38 161 LEU B CA 1
ATOM 2480 C C . LEU B 1 161 ? -8.961 13.453 5.945 1 76.38 161 LEU B C 1
ATOM 2482 O O . LEU B 1 161 ? -9.555 12.844 5.047 1 76.38 161 LEU B O 1
ATOM 2486 N N . ASN B 1 162 ? -8.461 14.711 5.812 1 81.56 162 ASN B N 1
ATOM 2487 C CA . ASN B 1 162 ? -8.359 15.391 4.531 1 81.56 162 ASN B CA 1
ATOM 2488 C C . ASN B 1 162 ? -6.957 15.938 4.293 1 81.56 162 ASN B C 1
ATOM 2490 O O . ASN B 1 162 ? -6.348 16.516 5.199 1 81.56 162 ASN B O 1
ATOM 2494 N N . ILE B 1 163 ? -6.445 15.648 3.158 1 83.75 163 ILE B N 1
ATOM 2495 C CA . ILE B 1 163 ? -5.164 16.203 2.734 1 83.75 163 ILE B CA 1
ATOM 2496 C C . ILE B 1 163 ? -5.352 17 1.445 1 83.75 163 ILE B C 1
ATOM 2498 O O . ILE B 1 163 ? -5.746 16.453 0.417 1 83.75 163 ILE B O 1
ATOM 2502 N N . THR B 1 164 ? -5.133 18.234 1.544 1 81.19 164 THR B N 1
ATOM 2503 C CA . THR B 1 164 ? -5.371 19.109 0.396 1 81.19 164 THR B CA 1
ATOM 2504 C C . THR B 1 164 ? -4.23 20.094 0.225 1 81.19 164 THR B C 1
ATOM 2506 O O . THR B 1 164 ? -3.441 20.312 1.148 1 81.19 164 THR B O 1
ATOM 2509 N N . ARG B 1 165 ? -4.082 20.547 -1.059 1 80.81 165 ARG B N 1
ATOM 2510 C CA . ARG B 1 165 ? -3.113 21.609 -1.311 1 80.81 165 ARG B CA 1
ATOM 2511 C C . ARG B 1 165 ? -3.52 22.906 -0.605 1 80.81 165 ARG B C 1
ATOM 2513 O O . ARG B 1 165 ? -4.707 23.203 -0.486 1 80.81 165 ARG B O 1
ATOM 2520 N N . ASN B 1 166 ? -2.35 23.531 -0.135 1 71.75 166 ASN B N 1
ATOM 2521 C CA . ASN B 1 166 ? -2.619 24.828 0.469 1 71.75 166 ASN B CA 1
ATOM 2522 C C . ASN B 1 166 ? -3.385 25.75 -0.486 1 71.75 166 ASN B C 1
ATOM 2524 O O . ASN B 1 166 ? -3.02 25.875 -1.655 1 71.75 166 ASN B O 1
ATOM 2528 N N . GLY B 1 167 ? -4.535 26.344 -0.034 1 57.59 167 GLY B N 1
ATOM 2529 C CA . GLY B 1 167 ? -5.395 27.203 -0.834 1 57.59 167 GLY B CA 1
ATOM 2530 C C . GLY B 1 167 ? -6.441 26.438 -1.617 1 57.59 167 GLY B C 1
ATOM 2531 O O . GLY B 1 167 ? -7.285 27.031 -2.289 1 57.59 167 GLY B O 1
ATOM 2532 N N . GLY B 1 168 ? -6.211 25.188 -1.866 1 52.62 168 GLY B N 1
ATOM 2533 C CA . GLY B 1 168 ? -7.191 24.391 -2.592 1 52.62 168 GLY B CA 1
ATOM 2534 C C . GLY B 1 168 ? -8.367 23.969 -1.732 1 52.62 168 GLY B C 1
ATOM 2535 O O . GLY B 1 168 ? -8.25 23.891 -0.508 1 52.62 168 GLY B O 1
ATOM 2536 N N . SER B 1 169 ? -9.5 24.453 -2 1 48.81 169 SER B N 1
ATOM 2537 C CA . SER B 1 169 ? -10.727 24.062 -1.31 1 48.81 169 SER B CA 1
ATOM 2538 C C . SER B 1 169 ? -11.125 22.641 -1.65 1 48.81 169 SER B C 1
ATOM 2540 O O . SER B 1 169 ? -10.773 22.125 -2.711 1 48.81 169 SER B O 1
ATOM 2542 N N . LEU B 1 170 ? -11.336 21.656 -0.655 1 51 170 LEU B N 1
ATOM 2543 C CA . LEU B 1 170 ? -12.109 20.484 -1.052 1 51 170 LEU B CA 1
ATOM 2544 C C . LEU B 1 170 ? -13.258 20.875 -1.979 1 51 170 LEU B C 1
ATOM 2546 O O . LEU B 1 170 ? -13.875 21.938 -1.794 1 51 170 LEU B O 1
ATOM 2550 N N . PRO B 1 171 ? -13.336 20.359 -3.16 1 41.22 171 PRO B N 1
ATOM 2551 C CA . PRO B 1 171 ? -14.539 20.781 -3.875 1 41.22 171 PRO B CA 1
ATOM 2552 C C . PRO B 1 171 ? -15.742 20.953 -2.949 1 41.22 171 PRO B C 1
ATOM 2554 O O . PRO B 1 171 ? -15.836 20.281 -1.921 1 41.22 171 PRO B O 1
ATOM 2557 N N . PRO B 1 172 ? -16.328 22.312 -3.006 1 32.97 172 PRO B N 1
ATOM 2558 C CA . PRO B 1 172 ? -17.609 22.453 -2.283 1 32.97 172 PRO B CA 1
ATOM 2559 C C . PRO B 1 172 ? -18.516 21.25 -2.457 1 32.97 172 PRO B C 1
ATOM 2561 O O . PRO B 1 172 ? -18.625 20.688 -3.557 1 32.97 172 PRO B O 1
ATOM 2564 N N . ARG B 1 173 ? -18.688 20.453 -1.425 1 32.06 173 ARG B N 1
ATOM 2565 C CA . ARG B 1 173 ? -19.859 19.609 -1.64 1 32.06 173 ARG B CA 1
ATOM 2566 C C . ARG B 1 173 ? -21.047 20.453 -2.074 1 32.06 173 ARG B C 1
ATOM 2568 O O . ARG B 1 173 ? -21.219 21.594 -1.625 1 32.06 173 ARG B O 1
#

Secondary structure (DSSP, 8-state):
----S--SEEEEESS---EEEE--SGGGTTEEEEE-SSEEEEEEEE---TT--S--SEEEEEEEEE-SS-EEEEEE-TT-BSSSSS-BEEEEEEETTSEEEEEEE-SSS-EEEEEEEE-SS-EEEEEE-TTT--EEEEEETTS-EEEEE--SSSSS-EEEEEEEETT------/----S--SEEEEESS---EEEE--SGGGTTEEEEE-SSEEEEEEEE---TT--S--SEEEEEEEEE-SS-EEEEEE-TT-BSSSSS-BEEEEEEETTSEEEEEEE-SSS-EEEEEEEE-SS-EEEEEE-TTT--EEEEEETTS-EEEEE--SSSSS-EEEEEEEETT------